Protein AF-A0A350MLL5-F1 (afdb_monomer)

Sequence (198 aa):
MVGTLEVASNAAFLPSGDEGFENKPSVVEGKPARKALATPVARAMAKELGVDINQIRGTGPSGRVTTQDIENYIKKQTTTPSAAQSVTQVVETLGAQVEYENLTQIRKTIARNMTQSKHNAAHMSVFDEVEVSELVRIRSKYKSAFAEKGVKLSYLPFILRALAMSLKYHKVLNSQLDLDNNRIIYKKYYNIGIAVDT

Structure (mmCIF, N/CA/C/O backbone):
data_AF-A0A350MLL5-F1
#
_entry.id   AF-A0A350MLL5-F1
#
loop_
_atom_site.group_PDB
_atom_site.id
_atom_site.type_symbol
_atom_site.label_atom_id
_atom_site.label_alt_id
_atom_site.label_comp_id
_atom_site.label_asym_id
_atom_site.label_entity_id
_atom_site.label_seq_id
_atom_site.pdbx_PDB_ins_code
_atom_site.Cartn_x
_atom_site.Cartn_y
_atom_site.Cartn_z
_atom_site.occupancy
_atom_site.B_iso_or_equiv
_atom_site.auth_seq_id
_atom_site.auth_comp_id
_atom_site.auth_asym_id
_atom_site.auth_atom_id
_atom_site.pdbx_PDB_model_num
ATOM 1 N N . MET A 1 1 ? -21.743 30.820 17.658 1.00 40.31 1 MET A N 1
ATOM 2 C CA . MET A 1 1 ? -22.535 29.644 18.070 1.00 40.31 1 MET A CA 1
ATOM 3 C C . MET A 1 1 ? -21.559 28.682 18.726 1.00 40.31 1 MET A C 1
ATOM 5 O O . MET A 1 1 ? -20.744 28.096 18.030 1.00 40.31 1 MET A O 1
ATOM 9 N N . VAL A 1 2 ? -21.494 28.687 20.058 1.00 33.91 2 VAL A N 1
ATOM 10 C CA . VAL A 1 2 ? -20.496 27.924 20.823 1.00 33.91 2 VAL A CA 1
ATOM 11 C C . VAL A 1 2 ? -21.020 26.497 20.953 1.00 33.91 2 VAL A C 1
ATOM 13 O O . VAL A 1 2 ? -22.012 26.278 21.639 1.00 33.91 2 VAL A O 1
ATOM 16 N N . GLY A 1 3 ? -20.418 25.554 20.229 1.00 36.19 3 GLY A N 1
ATOM 17 C CA . GLY A 1 3 ? -20.731 24.132 20.348 1.00 36.19 3 GLY A CA 1
ATOM 18 C C . GLY A 1 3 ? -19.944 23.530 21.505 1.00 36.19 3 GLY A C 1
ATOM 19 O O . GLY A 1 3 ? -18.716 23.492 21.465 1.00 36.19 3 GLY A O 1
ATOM 20 N N . THR A 1 4 ? -20.646 23.094 22.544 1.00 39.31 4 THR A N 1
ATOM 21 C CA . THR A 1 4 ? -20.098 22.293 23.640 1.00 39.31 4 THR A CA 1
ATOM 22 C C . THR A 1 4 ? -19.716 20.913 23.108 1.00 39.31 4 THR A C 1
ATOM 24 O O . THR A 1 4 ? -20.581 20.160 22.665 1.00 39.31 4 THR A O 1
ATOM 27 N N . LEU A 1 5 ? -18.423 20.589 23.124 1.00 36.72 5 LEU A N 1
ATOM 28 C CA . LEU A 1 5 ? -17.928 19.248 22.825 1.00 36.72 5 LEU A CA 1
ATOM 29 C C . LEU A 1 5 ? -17.970 18.436 24.127 1.00 36.72 5 LEU A C 1
ATOM 31 O O . LEU A 1 5 ? -17.101 18.597 24.983 1.00 36.72 5 LEU A O 1
ATOM 35 N N . GLU A 1 6 ? -18.990 17.598 24.307 1.00 41.81 6 GLU A N 1
ATOM 36 C CA . GLU A 1 6 ? -18.952 16.592 25.369 1.00 41.81 6 GLU A CA 1
ATOM 37 C C . GLU A 1 6 ? -18.025 15.452 24.942 1.00 41.81 6 GLU A C 1
ATOM 39 O O . GLU A 1 6 ? -18.250 14.760 23.948 1.00 41.81 6 GLU A O 1
ATOM 44 N N . VAL A 1 7 ? -16.934 15.289 25.689 1.00 43.41 7 VAL A N 1
ATOM 45 C CA . VAL A 1 7 ? -16.002 14.173 25.545 1.00 43.41 7 VAL A CA 1
ATOM 46 C C . VAL A 1 7 ? -16.665 12.942 26.157 1.00 43.41 7 VAL A C 1
ATOM 48 O O . VAL A 1 7 ? -16.698 12.789 27.377 1.00 43.41 7 VAL A O 1
ATOM 51 N N . ALA A 1 8 ? -17.203 12.065 25.309 1.00 39.41 8 ALA A N 1
ATOM 52 C CA . ALA A 1 8 ? -17.708 10.770 25.741 1.00 39.41 8 ALA A CA 1
ATOM 53 C C . ALA A 1 8 ? -16.535 9.888 26.201 1.00 39.41 8 ALA A C 1
ATOM 55 O O . ALA A 1 8 ? -15.575 9.646 25.466 1.00 39.41 8 ALA A O 1
ATOM 56 N N . SER A 1 9 ? -16.610 9.434 27.448 1.00 38.81 9 SER A N 1
ATOM 57 C CA . SER A 1 9 ? -15.682 8.494 28.065 1.00 38.81 9 SER A CA 1
ATOM 58 C C . SER A 1 9 ? -15.706 7.126 27.358 1.00 38.81 9 SER A C 1
ATOM 60 O O . SER A 1 9 ? -16.676 6.750 26.706 1.00 38.81 9 SER A O 1
ATOM 62 N N . ASN A 1 10 ? -14.593 6.397 27.482 1.00 47.53 10 ASN A N 1
ATOM 63 C CA . ASN A 1 10 ? -14.133 5.209 26.736 1.00 47.53 10 ASN A CA 1
ATOM 64 C C . ASN A 1 10 ? -15.028 3.934 26.717 1.00 47.53 10 ASN A C 1
ATOM 66 O O . ASN A 1 10 ? -14.501 2.825 26.659 1.00 47.53 10 ASN A O 1
ATOM 70 N N . ALA A 1 11 ? -16.359 4.032 26.747 1.00 47.91 11 ALA A N 1
ATOM 71 C CA . ALA A 1 11 ? -17.248 2.863 26.763 1.00 47.91 11 ALA A CA 1
ATOM 72 C C . ALA A 1 11 ? -18.575 3.050 26.000 1.00 47.91 11 ALA A C 1
ATOM 74 O O . ALA A 1 11 ? -19.586 2.450 26.359 1.00 47.91 11 ALA A O 1
ATOM 75 N N . ALA A 1 12 ? -18.602 3.864 24.942 1.00 41.19 12 ALA A N 1
ATOM 76 C CA . ALA A 1 12 ? -19.805 4.032 24.128 1.00 41.19 12 ALA A CA 1
ATOM 77 C C . ALA A 1 12 ? -19.978 2.861 23.140 1.00 41.19 12 ALA A C 1
ATOM 79 O O . ALA A 1 12 ? -19.607 2.945 21.971 1.00 41.19 12 ALA A O 1
ATOM 80 N N . PHE A 1 13 ? -20.549 1.757 23.622 1.00 49.44 13 PHE A N 1
ATOM 81 C CA . PHE A 1 13 ? -21.260 0.817 22.759 1.00 49.44 13 PHE A CA 1
ATOM 82 C C . PHE A 1 13 ? -22.489 1.565 22.224 1.00 49.44 13 PHE A C 1
ATOM 84 O O . PHE A 1 13 ? -23.351 1.969 23.005 1.00 49.44 13 PHE A O 1
ATOM 91 N N . LEU A 1 14 ? -22.546 1.832 20.917 1.00 60.53 14 LEU A N 1
ATOM 92 C CA . LEU A 1 14 ? -23.745 2.418 20.320 1.00 60.53 14 LEU A CA 1
ATOM 93 C C . LEU A 1 14 ? -24.874 1.377 20.411 1.00 60.53 14 LEU A C 1
ATOM 95 O O . LEU A 1 14 ? -24.659 0.235 19.992 1.00 60.53 14 LEU A O 1
ATOM 99 N N . PRO A 1 15 ? -26.051 1.717 20.970 1.00 62.12 15 PRO A N 1
ATOM 100 C CA . PRO A 1 15 ? -27.177 0.796 20.971 1.00 62.12 15 PRO A CA 1
ATOM 101 C C . PRO A 1 15 ? -27.601 0.501 19.528 1.00 62.12 15 PRO A C 1
ATOM 103 O O . PRO A 1 15 ? -27.522 1.364 18.651 1.00 62.12 15 PRO A O 1
ATOM 106 N N . SER A 1 16 ? -28.028 -0.737 19.282 1.00 66.31 16 SER A N 1
ATOM 107 C CA . SER A 1 16 ? -28.582 -1.131 17.983 1.00 66.31 16 SER A CA 1
ATOM 108 C C . SER A 1 16 ? -29.857 -0.331 17.705 1.00 66.31 16 SER A C 1
ATOM 110 O O . SER A 1 16 ? -30.675 -0.148 18.605 1.00 66.31 16 SER A O 1
ATOM 112 N N . GLY A 1 17 ? -29.996 0.177 16.478 1.00 58.53 17 GLY A N 1
ATOM 113 C CA . GLY A 1 17 ? -31.157 0.961 16.061 1.00 58.53 17 GLY A CA 1
ATOM 114 C C . GLY A 1 17 ? -32.436 0.126 16.089 1.00 58.53 17 GLY A C 1
ATOM 115 O O . GLY A 1 17 ? -32.465 -0.985 15.568 1.00 58.53 17 GLY A O 1
ATOM 116 N N . ASP A 1 18 ? -33.490 0.682 16.682 1.00 59.72 18 ASP A N 1
ATOM 117 C CA . ASP A 1 18 ? -34.786 0.025 16.898 1.00 59.72 18 ASP A CA 1
ATOM 118 C C . ASP A 1 18 ? -35.732 0.160 15.682 1.00 59.72 18 ASP A C 1
ATOM 120 O O . ASP A 1 18 ? -36.949 0.042 15.794 1.00 59.72 18 ASP A O 1
ATOM 124 N N . GLU A 1 19 ? -35.188 0.424 14.486 1.00 53.44 19 GLU A N 1
ATOM 125 C CA . GLU A 1 19 ? -35.948 0.771 13.268 1.00 53.44 19 GLU A CA 1
ATOM 126 C C . GLU A 1 19 ? -36.708 -0.412 12.624 1.00 53.44 19 GLU A C 1
ATOM 128 O O . GLU A 1 19 ? -37.105 -0.343 11.462 1.00 53.44 19 GLU A O 1
ATOM 133 N N . GLY A 1 20 ? -36.935 -1.507 13.357 1.00 46.88 20 GLY A N 1
ATOM 134 C CA . GLY A 1 20 ? -37.543 -2.730 12.822 1.00 46.88 20 GLY A CA 1
ATOM 135 C C . GLY A 1 20 ? -38.582 -3.426 13.702 1.00 46.88 20 GLY A C 1
ATOM 136 O O . GLY A 1 20 ? -39.130 -4.438 13.267 1.00 46.88 20 GLY A O 1
ATOM 137 N N . PHE A 1 21 ? -38.883 -2.932 14.907 1.00 44.25 21 PHE A N 1
ATOM 138 C CA . PHE A 1 21 ? -39.859 -3.585 15.785 1.00 44.25 21 PHE A CA 1
ATOM 139 C C . PHE A 1 21 ? -41.216 -2.872 15.741 1.00 44.25 21 PHE A C 1
ATOM 141 O O . PHE A 1 21 ? -41.412 -1.801 16.315 1.00 44.25 21 PHE A O 1
ATOM 148 N N . GLU A 1 22 ? -42.189 -3.490 15.065 1.00 50.41 22 GLU A N 1
ATOM 149 C CA . GLU A 1 22 ? -43.597 -3.104 15.177 1.00 50.41 22 GLU A CA 1
ATOM 150 C C . GLU A 1 22 ? -44.079 -3.306 16.619 1.00 50.41 22 GLU A C 1
ATOM 152 O O . GLU A 1 22 ? -44.166 -4.422 17.140 1.00 50.41 22 GLU A O 1
ATOM 157 N N . ASN A 1 23 ? -44.429 -2.196 17.261 1.00 48.69 23 ASN A N 1
ATOM 158 C CA . ASN A 1 23 ? -44.944 -2.161 18.618 1.00 48.69 23 ASN A CA 1
ATOM 159 C C . ASN A 1 23 ? -46.398 -2.674 18.624 1.00 48.69 23 ASN A C 1
ATOM 161 O O . ASN A 1 23 ? -47.338 -1.916 18.383 1.00 48.69 23 ASN A O 1
ATOM 165 N N . LYS A 1 24 ? -46.612 -3.973 18.871 1.00 43.34 24 LYS A N 1
ATOM 166 C CA . LYS A 1 24 ? -47.951 -4.511 19.167 1.00 43.34 24 LYS A CA 1
ATOM 167 C C . LYS A 1 24 ? -48.310 -4.180 20.623 1.00 43.34 24 LYS A C 1
ATOM 169 O O . LYS A 1 24 ? -47.680 -4.734 21.526 1.00 43.34 24 LYS A O 1
ATOM 174 N N . PRO A 1 25 ? -49.324 -3.337 20.899 1.00 41.94 25 PRO A N 1
ATOM 175 C CA . PRO A 1 25 ? -49.730 -3.065 22.270 1.00 41.94 25 PRO A CA 1
ATOM 176 C C . PRO A 1 25 ? -50.372 -4.320 22.868 1.00 41.94 25 PRO A C 1
ATOM 178 O O . PRO A 1 25 ? -51.468 -4.733 22.488 1.00 41.94 25 PRO A O 1
ATOM 181 N N . SER A 1 26 ? -49.669 -4.934 23.817 1.00 39.00 26 SER A N 1
ATOM 182 C CA . SER A 1 26 ? -50.222 -5.988 24.664 1.00 39.00 26 SER A CA 1
ATOM 183 C C . SER A 1 26 ? -51.162 -5.335 25.674 1.00 39.00 26 SER A C 1
ATOM 185 O O . SER A 1 26 ? -50.726 -4.676 26.616 1.00 39.00 26 SER A O 1
ATOM 187 N N . VAL A 1 27 ? -52.464 -5.472 25.433 1.00 37.66 27 VAL A N 1
ATOM 188 C CA . VAL A 1 27 ? -53.529 -5.032 26.337 1.00 37.66 27 VAL A CA 1
ATOM 189 C C . VAL A 1 27 ? -53.405 -5.815 27.644 1.00 37.66 27 VAL A C 1
ATOM 191 O O . VAL A 1 27 ? -53.592 -7.029 27.673 1.00 37.66 27 VAL A O 1
ATOM 194 N N . VAL A 1 28 ? -53.070 -5.122 28.731 1.00 40.56 28 VAL A N 1
ATOM 195 C CA . VAL A 1 28 ? -53.082 -5.693 30.081 1.00 40.56 28 VAL A CA 1
ATOM 196 C C . VAL A 1 28 ? -54.536 -5.721 30.557 1.00 40.56 28 VAL A C 1
ATOM 198 O O . VAL A 1 28 ? -55.100 -4.689 30.920 1.00 40.56 28 VAL A O 1
ATOM 201 N N . GLU A 1 29 ? -55.168 -6.894 30.519 1.00 33.28 29 GLU A N 1
ATOM 202 C CA . GLU A 1 29 ? -56.509 -7.112 31.070 1.00 33.28 29 GLU A CA 1
ATOM 203 C C . GLU A 1 29 ? -56.501 -6.940 32.601 1.00 33.28 29 GLU A C 1
ATOM 205 O O . GLU A 1 29 ? -55.976 -7.761 33.357 1.00 33.28 29 GLU A O 1
ATOM 210 N N . GLY A 1 30 ? -57.098 -5.844 33.073 1.00 35.44 30 GLY A N 1
ATOM 211 C CA . GLY A 1 30 ? -57.320 -5.576 34.491 1.00 35.44 30 GLY A CA 1
ATOM 212 C C . GLY A 1 30 ? -58.485 -6.393 35.056 1.00 35.44 30 GLY A C 1
ATOM 213 O O . GLY A 1 30 ? -59.632 -6.238 34.639 1.00 35.44 30 GLY A O 1
ATOM 214 N N . LYS A 1 31 ? -58.212 -7.223 36.071 1.00 37.81 31 LYS A N 1
ATOM 215 C CA . LYS A 1 31 ? -59.245 -7.795 36.957 1.00 37.81 31 LYS A CA 1
ATOM 216 C C . LYS A 1 31 ? -59.978 -6.666 37.707 1.00 37.81 31 LYS A C 1
ATOM 218 O O . LYS A 1 31 ? -59.334 -5.691 38.097 1.00 37.81 31 LYS A O 1
ATOM 223 N N . PRO A 1 32 ? -61.295 -6.784 37.971 1.00 39.59 32 PRO A N 1
ATOM 224 C CA . PRO A 1 32 ? -62.077 -5.710 38.578 1.00 39.59 32 PRO A CA 1
ATOM 225 C C . PRO A 1 32 ? -61.585 -5.420 40.002 1.00 39.59 32 PRO A C 1
ATOM 227 O O . PRO A 1 32 ? -61.706 -6.253 40.903 1.00 39.59 32 PRO A O 1
ATOM 230 N N . ALA A 1 33 ? -61.020 -4.229 40.207 1.00 48.41 33 ALA A N 1
ATOM 231 C CA . ALA A 1 33 ? -60.536 -3.781 41.504 1.00 48.41 33 ALA A CA 1
ATOM 232 C C . ALA A 1 33 ? -61.715 -3.622 42.478 1.00 48.41 33 ALA A C 1
ATOM 234 O O . ALA A 1 33 ? -62.588 -2.764 42.320 1.00 48.41 33 ALA A O 1
ATOM 235 N N . ARG A 1 34 ? -61.744 -4.473 43.506 1.00 59.00 34 ARG A N 1
ATOM 236 C CA . ARG A 1 34 ? -62.655 -4.354 44.647 1.00 59.00 34 ARG A CA 1
ATOM 237 C C . ARG A 1 34 ? -62.354 -3.014 45.322 1.00 59.00 34 ARG A C 1
ATOM 239 O O . ARG A 1 34 ? -61.236 -2.818 45.786 1.00 59.00 34 ARG A O 1
ATOM 246 N N . LYS A 1 35 ? -63.322 -2.090 45.358 1.00 63.41 35 LYS A N 1
ATOM 247 C CA . LYS A 1 35 ? -63.124 -0.761 45.964 1.00 63.41 35 LYS A CA 1
ATOM 248 C C . LYS A 1 35 ? -62.703 -0.929 47.425 1.00 63.41 35 LYS A C 1
ATOM 250 O O . LYS A 1 35 ? -63.506 -1.382 48.241 1.00 63.41 35 LYS A O 1
ATOM 255 N N . ALA A 1 36 ? -61.463 -0.568 47.749 1.00 64.62 36 ALA A N 1
ATOM 256 C CA . ALA A 1 36 ? -60.966 -0.660 49.114 1.00 64.62 36 ALA A CA 1
ATOM 257 C C . ALA A 1 36 ? -61.748 0.283 50.043 1.00 64.62 36 ALA A C 1
ATOM 259 O O . ALA A 1 36 ? -61.955 1.471 49.751 1.00 64.62 36 ALA A O 1
ATOM 260 N N . LEU A 1 37 ? -62.187 -0.262 51.178 1.00 70.75 37 LEU A N 1
ATOM 261 C CA . LEU A 1 37 ? -62.763 0.507 52.272 1.00 70.75 37 LEU A CA 1
ATOM 262 C C . LEU A 1 37 ? -61.608 1.252 52.950 1.00 70.75 37 LEU A C 1
ATOM 264 O O . LEU A 1 37 ? -60.666 0.637 53.436 1.00 70.75 37 LEU A O 1
ATOM 268 N N . ALA A 1 38 ? -61.649 2.580 52.976 1.00 75.81 38 ALA A N 1
ATOM 269 C CA . ALA A 1 38 ? -60.590 3.409 53.555 1.00 75.81 38 ALA A CA 1
ATOM 270 C C . ALA A 1 38 ? -61.191 4.579 54.332 1.00 75.81 38 ALA A C 1
ATOM 272 O O . ALA A 1 38 ? -62.287 5.041 54.001 1.00 75.81 38 ALA A O 1
ATOM 273 N N . THR A 1 39 ? -60.494 5.062 55.365 1.00 75.94 39 THR A N 1
ATOM 274 C CA . THR A 1 39 ? -60.879 6.323 56.015 1.00 75.94 39 THR A CA 1
ATOM 275 C C . THR A 1 39 ? -60.637 7.493 55.047 1.00 75.94 39 THR A C 1
ATOM 277 O O . THR A 1 39 ? -59.743 7.408 54.201 1.00 75.94 39 THR A O 1
ATOM 280 N N . PRO A 1 40 ? -61.402 8.600 55.137 1.00 74.88 40 PRO A N 1
ATOM 281 C CA . PRO A 1 40 ? -61.201 9.772 54.276 1.00 74.88 40 PRO A CA 1
ATOM 282 C C . PRO A 1 40 ? -59.767 10.316 54.339 1.00 74.88 40 PRO A C 1
ATOM 284 O O . PRO A 1 40 ? -59.195 10.671 53.313 1.00 74.88 40 PRO A O 1
ATOM 287 N N . VAL A 1 41 ? -59.167 10.282 55.534 1.00 77.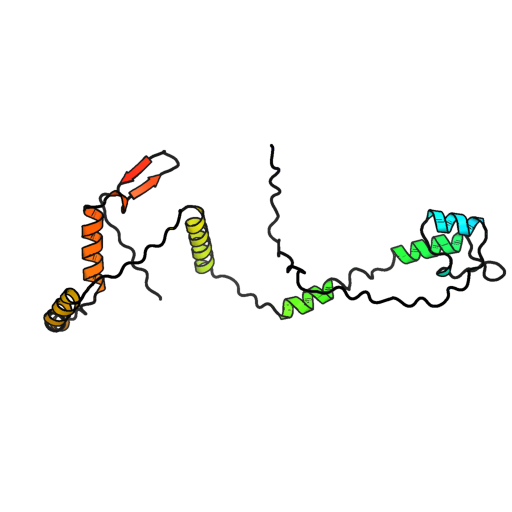88 41 VAL A N 1
ATOM 288 C CA . VAL A 1 41 ? -57.781 10.701 55.792 1.00 77.88 41 VAL A CA 1
ATOM 289 C C . VAL A 1 41 ? -56.774 9.791 55.080 1.00 77.88 41 VAL A C 1
ATOM 291 O O . VAL A 1 41 ? -55.873 10.285 54.412 1.00 77.88 41 VAL A O 1
ATOM 294 N N . ALA A 1 42 ? -56.960 8.467 55.133 1.00 76.56 42 ALA A N 1
ATOM 295 C CA . ALA A 1 42 ? -56.099 7.524 54.417 1.00 76.56 42 ALA A CA 1
ATOM 296 C C . ALA A 1 42 ? -56.221 7.672 52.888 1.00 76.56 42 ALA A C 1
ATOM 298 O O . ALA A 1 42 ? -55.234 7.555 52.171 1.00 76.56 42 ALA A O 1
ATOM 299 N N . ARG A 1 43 ? -57.416 7.992 52.369 1.00 80.06 43 ARG A N 1
ATOM 300 C CA . ARG A 1 43 ? -57.619 8.245 50.931 1.00 80.06 43 ARG A CA 1
ATOM 301 C C . ARG A 1 43 ? -56.933 9.529 50.455 1.00 80.06 43 ARG A C 1
ATOM 303 O O . ARG A 1 43 ? -56.399 9.537 49.349 1.00 80.06 43 ARG A O 1
ATOM 310 N N . ALA A 1 44 ? -56.940 10.586 51.269 1.00 78.56 44 ALA A N 1
ATOM 311 C CA . ALA A 1 44 ? -56.206 11.817 50.977 1.00 78.56 44 ALA A CA 1
ATOM 312 C C . ALA A 1 44 ? -54.689 11.568 50.975 1.00 78.56 44 ALA A C 1
ATOM 314 O O . ALA A 1 44 ? -54.024 11.882 49.993 1.00 78.56 44 ALA A O 1
ATOM 315 N N . MET A 1 45 ? -54.179 10.881 52.001 1.00 76.56 45 MET A N 1
ATOM 316 C CA . MET A 1 45 ? -52.759 10.531 52.125 1.00 76.56 45 MET A CA 1
ATOM 317 C C . MET A 1 45 ? -52.266 9.630 50.978 1.00 76.56 45 MET A C 1
ATOM 319 O O . MET A 1 45 ? -51.197 9.862 50.423 1.00 76.56 45 MET A O 1
ATOM 323 N N . ALA A 1 46 ? -53.059 8.639 50.559 1.00 77.25 46 ALA A N 1
ATOM 324 C CA . ALA A 1 46 ? -52.720 7.789 49.415 1.00 77.25 46 ALA A CA 1
ATOM 325 C C . ALA A 1 46 ? -52.665 8.577 48.091 1.00 77.25 46 ALA A C 1
ATOM 327 O O . ALA A 1 46 ? -51.811 8.304 47.250 1.00 77.25 46 ALA A O 1
ATOM 328 N N . LYS A 1 47 ? -53.539 9.582 47.918 1.00 79.88 47 LYS A N 1
ATOM 329 C CA . LYS A 1 47 ? -53.553 10.455 46.733 1.00 79.88 47 LYS A CA 1
ATOM 330 C C . LYS A 1 47 ? -52.344 11.395 46.694 1.00 79.88 47 LYS A C 1
ATOM 332 O O . LYS A 1 47 ? -51.800 11.607 45.618 1.00 79.88 47 LYS A O 1
ATOM 337 N N . GLU A 1 48 ? -51.928 11.935 47.838 1.00 77.44 48 GLU A N 1
ATOM 338 C CA . GLU A 1 48 ? -50.738 12.794 47.942 1.00 77.44 48 GLU A CA 1
ATOM 339 C C . GLU A 1 48 ? -49.439 12.023 47.686 1.00 77.44 48 GLU A C 1
ATOM 341 O O . GLU A 1 48 ? -48.532 12.539 47.041 1.00 77.44 48 GLU A O 1
ATOM 346 N N . LEU A 1 49 ? -49.373 10.769 48.136 1.00 77.12 49 LEU A N 1
ATOM 347 C CA . LEU A 1 49 ? -48.194 9.909 47.995 1.00 77.12 49 LEU A CA 1
ATOM 348 C C . LEU A 1 49 ? -48.203 9.067 46.705 1.00 77.12 49 LEU A C 1
ATOM 350 O O . LEU A 1 49 ? -47.292 8.273 46.488 1.00 77.12 49 LEU A O 1
ATOM 3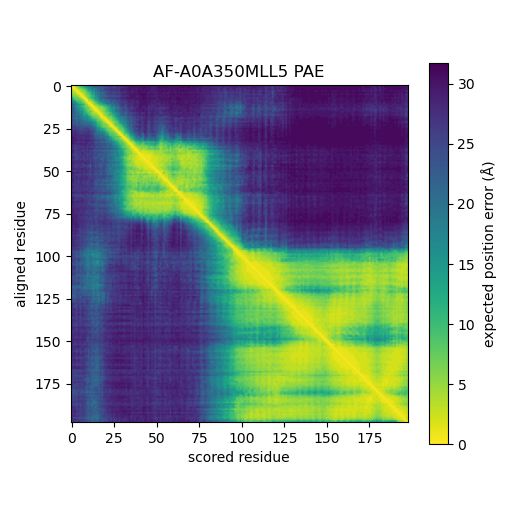54 N N . GLY A 1 50 ? -49.219 9.225 45.847 1.00 72.19 50 GLY A N 1
ATOM 355 C CA . GLY A 1 50 ? -49.316 8.540 44.552 1.00 72.19 50 GLY A CA 1
ATOM 356 C C . GLY A 1 50 ? -49.523 7.022 44.634 1.00 72.19 50 GLY A C 1
ATOM 357 O O . GLY A 1 50 ? -49.225 6.315 43.674 1.00 72.19 50 GLY A O 1
ATOM 358 N N . VAL A 1 51 ? -50.022 6.503 45.761 1.00 77.38 51 VAL A N 1
ATOM 359 C CA . VAL A 1 51 ? -50.180 5.061 46.006 1.00 77.38 51 VAL A CA 1
ATOM 360 C C . VAL A 1 51 ? -51.618 4.614 45.721 1.00 77.38 51 VAL A C 1
ATOM 362 O O . VAL A 1 51 ? -52.577 5.207 46.219 1.00 77.38 51 VAL A O 1
ATOM 365 N N . ASP A 1 52 ? -51.790 3.529 44.956 1.00 78.25 52 ASP A N 1
ATOM 366 C CA . ASP A 1 52 ? -53.113 2.943 44.711 1.00 78.25 52 ASP A CA 1
ATOM 367 C C . ASP A 1 52 ? -53.641 2.240 45.969 1.00 78.25 52 ASP A C 1
ATOM 369 O O . ASP A 1 52 ? -53.173 1.178 46.389 1.00 78.25 52 ASP A O 1
ATOM 373 N N . ILE A 1 53 ? -54.678 2.834 46.556 1.00 74.25 53 ILE A N 1
ATOM 374 C CA . ILE A 1 53 ? -55.304 2.368 47.793 1.00 74.25 53 ILE A CA 1
ATOM 375 C C . ILE A 1 53 ? -55.920 0.967 47.681 1.00 74.25 53 ILE A C 1
ATOM 377 O O . ILE A 1 53 ? -56.141 0.317 48.700 1.00 74.25 53 ILE A O 1
ATOM 381 N N . ASN A 1 54 ? -56.191 0.483 46.463 1.00 74.94 54 ASN A N 1
ATOM 382 C CA . ASN A 1 54 ? -56.751 -0.851 46.242 1.00 74.94 54 ASN A CA 1
ATOM 383 C C . ASN A 1 54 ? -55.710 -1.973 46.374 1.00 74.94 54 ASN A C 1
ATOM 385 O O . ASN A 1 54 ? -56.087 -3.137 46.499 1.00 74.94 54 ASN A O 1
ATOM 389 N N . GLN A 1 55 ? -54.417 -1.638 46.372 1.00 73.88 55 GLN A N 1
ATOM 390 C CA . GLN A 1 55 ? -53.324 -2.603 46.524 1.00 73.88 55 GLN A CA 1
ATOM 391 C C . GLN A 1 55 ? -52.882 -2.774 47.984 1.00 73.88 55 GLN A C 1
ATOM 393 O O . GLN A 1 55 ? -52.126 -3.694 48.304 1.00 73.88 55 GLN A O 1
ATOM 398 N N . ILE A 1 56 ? -53.368 -1.912 48.883 1.00 74.31 56 ILE A N 1
ATOM 399 C CA . ILE A 1 56 ? -53.009 -1.930 50.299 1.00 74.31 56 ILE A CA 1
ATOM 400 C C . ILE A 1 56 ? -54.017 -2.783 51.072 1.00 74.31 56 ILE A C 1
ATOM 402 O O . ILE A 1 56 ? -55.225 -2.540 51.061 1.00 74.31 56 ILE A O 1
ATOM 406 N N . ARG A 1 57 ? -53.510 -3.785 51.795 1.00 76.38 57 ARG A N 1
ATOM 407 C CA . ARG A 1 57 ? -54.314 -4.605 52.706 1.00 76.38 57 ARG A CA 1
ATOM 408 C C . ARG A 1 57 ? -54.563 -3.826 54.001 1.00 76.38 57 ARG A C 1
ATOM 410 O O . ARG A 1 57 ? -53.657 -3.702 54.816 1.00 76.38 57 ARG A O 1
ATOM 417 N N . GLY A 1 58 ? -55.780 -3.315 54.182 1.00 74.25 58 GLY A N 1
ATOM 418 C CA . GLY A 1 58 ? -56.161 -2.544 55.369 1.00 74.25 58 GLY A CA 1
ATOM 419 C C . GLY A 1 58 ? -56.310 -3.401 56.627 1.00 74.25 58 GLY A C 1
ATOM 420 O O . GLY A 1 58 ? -56.946 -4.457 56.586 1.00 74.25 58 GLY A O 1
ATOM 421 N N . THR A 1 59 ? -55.749 -2.934 57.743 1.00 77.62 59 THR A N 1
ATOM 422 C CA . THR A 1 59 ? -55.778 -3.631 59.044 1.00 77.62 59 THR A CA 1
ATOM 423 C C . THR A 1 59 ? -56.774 -3.035 60.048 1.00 77.62 59 THR A C 1
ATOM 425 O O . THR A 1 59 ? -56.935 -3.559 61.148 1.00 77.62 59 THR A O 1
ATOM 428 N N . GLY A 1 60 ? -57.492 -1.969 59.680 1.00 74.44 60 GLY A N 1
ATOM 429 C CA . GLY A 1 60 ? -58.449 -1.291 60.556 1.00 74.44 60 GLY A CA 1
ATOM 430 C C . GLY A 1 60 ? -59.792 -2.022 60.739 1.00 74.44 60 GLY A C 1
ATOM 431 O O . GLY A 1 60 ? -60.088 -2.997 60.039 1.00 74.44 60 GLY A O 1
ATOM 432 N N . PRO A 1 61 ? -60.668 -1.523 61.637 1.00 66.12 61 PRO A N 1
ATOM 433 C CA . PRO A 1 61 ? -61.984 -2.109 61.892 1.00 66.12 61 PRO A CA 1
ATOM 434 C C . PRO A 1 61 ? -62.805 -2.246 60.599 1.00 66.12 61 PRO A C 1
ATOM 436 O O . PRO A 1 61 ? -62.965 -1.281 59.850 1.00 66.12 61 PRO A O 1
ATOM 439 N N . SER A 1 62 ? -63.330 -3.448 60.335 1.00 63.19 62 SER A N 1
ATOM 440 C CA . SER A 1 62 ? -64.000 -3.836 59.073 1.00 63.19 62 SER A CA 1
ATOM 441 C C . SER A 1 62 ? -63.104 -3.873 57.819 1.00 63.19 62 SER A C 1
ATOM 443 O O . SER A 1 62 ? -63.599 -3.705 56.706 1.00 63.19 62 SER A O 1
ATOM 445 N N . GLY A 1 63 ? -61.792 -4.095 57.972 1.00 68.19 63 GLY A N 1
ATOM 446 C CA . GLY A 1 63 ? -60.850 -4.219 56.848 1.00 68.19 63 GLY A CA 1
ATOM 447 C C . GLY A 1 63 ? -60.511 -2.881 56.187 1.00 68.19 63 GLY A C 1
ATOM 448 O O . GLY A 1 63 ? -60.237 -2.825 54.988 1.00 68.19 63 GLY A O 1
ATOM 449 N N . ARG A 1 64 ? -60.590 -1.788 56.956 1.00 81.75 64 ARG A N 1
ATOM 450 C CA . ARG A 1 64 ? -60.374 -0.427 56.464 1.00 81.75 64 ARG A CA 1
ATOM 451 C C . ARG A 1 64 ? -58.881 -0.095 56.393 1.00 81.75 64 ARG A C 1
ATOM 453 O O . ARG A 1 64 ? -58.157 -0.361 57.346 1.00 81.75 64 ARG A O 1
ATOM 460 N N . VAL A 1 65 ? -58.434 0.528 55.304 1.00 80.19 65 VAL A N 1
ATOM 461 C CA . VAL A 1 65 ? -57.049 1.017 55.169 1.00 80.19 65 VAL A CA 1
ATOM 462 C C . VAL A 1 65 ? -56.821 2.206 56.105 1.00 80.19 65 VAL A C 1
ATOM 464 O O . VAL A 1 65 ? -57.588 3.177 56.076 1.00 80.19 65 VAL A O 1
ATOM 467 N N . THR A 1 66 ? -55.784 2.110 56.938 1.00 80.69 66 THR A N 1
ATOM 468 C CA . THR A 1 66 ? -55.339 3.165 57.860 1.00 80.69 66 THR A CA 1
ATOM 469 C C . THR A 1 66 ? -54.109 3.902 57.316 1.00 80.69 66 THR A C 1
ATOM 471 O O . THR A 1 66 ? -53.478 3.454 56.361 1.00 80.69 66 THR A O 1
ATOM 474 N N . THR A 1 67 ? -53.755 5.045 57.910 1.00 76.94 67 THR A N 1
ATOM 475 C CA . THR A 1 67 ? -52.550 5.814 57.538 1.00 76.94 67 THR A CA 1
ATOM 476 C C . THR A 1 67 ? -51.264 5.010 57.762 1.00 76.94 67 THR A C 1
ATOM 478 O O . THR A 1 67 ? -50.369 5.030 56.923 1.00 76.94 67 THR A O 1
ATOM 481 N N . GLN A 1 68 ? -51.219 4.207 58.830 1.00 77.38 68 GLN A N 1
ATOM 482 C CA . GLN A 1 68 ? -50.092 3.325 59.157 1.00 77.38 68 GLN A CA 1
ATOM 483 C C . GLN A 1 68 ? -49.876 2.234 58.095 1.00 77.38 68 GLN A C 1
ATOM 485 O O . GLN A 1 68 ? -48.737 1.876 57.797 1.00 77.38 68 GLN A O 1
ATOM 490 N N . ASP A 1 69 ? -50.950 1.729 57.478 1.00 76.31 69 ASP A N 1
ATOM 491 C CA . ASP A 1 69 ? -50.853 0.730 56.405 1.00 76.31 69 ASP A CA 1
ATOM 492 C C . ASP A 1 69 ? -50.214 1.320 55.131 1.00 76.31 69 ASP A C 1
ATOM 494 O O . ASP A 1 69 ? -49.449 0.636 54.450 1.00 76.31 69 ASP A O 1
ATOM 498 N N . ILE A 1 70 ? -50.487 2.598 54.830 1.00 76.44 70 ILE A N 1
ATOM 499 C CA . ILE A 1 70 ? -49.905 3.322 53.685 1.00 76.44 70 ILE A CA 1
ATOM 500 C C . ILE A 1 70 ? -48.406 3.558 53.912 1.00 76.44 70 ILE A C 1
ATOM 502 O O . ILE A 1 70 ? -47.595 3.266 53.034 1.00 76.44 70 ILE A O 1
ATOM 506 N N . GLU A 1 71 ? -48.018 4.013 55.106 1.00 77.56 71 GLU A N 1
ATOM 507 C CA . GLU A 1 71 ? -46.607 4.220 55.462 1.00 77.56 71 GLU A CA 1
ATOM 508 C C . GLU A 1 71 ? -45.800 2.914 55.412 1.00 77.56 71 GLU A C 1
ATOM 510 O O . GLU A 1 71 ? -44.676 2.879 54.902 1.00 77.56 71 GLU A O 1
ATOM 515 N N . ASN A 1 72 ? -46.385 1.814 55.895 1.00 76.81 72 ASN A N 1
ATOM 516 C CA . ASN A 1 72 ? -45.753 0.499 55.856 1.00 76.81 72 ASN A CA 1
ATOM 517 C C . ASN A 1 72 ? -45.614 -0.036 54.427 1.00 76.81 72 ASN A C 1
ATOM 519 O O . ASN A 1 72 ? -44.603 -0.664 54.110 1.00 76.81 72 ASN A O 1
ATOM 523 N N . TYR A 1 73 ? -46.585 0.231 53.551 1.00 75.44 73 TYR A N 1
ATOM 524 C CA . TYR A 1 73 ? -46.499 -0.131 52.137 1.00 75.44 73 TYR A CA 1
ATOM 525 C C . TYR A 1 73 ? -45.346 0.607 51.430 1.00 75.44 73 TYR A C 1
ATOM 527 O O . TYR A 1 73 ? -44.553 -0.022 50.728 1.00 75.44 73 TYR A O 1
ATOM 535 N N . ILE A 1 74 ? -45.171 1.905 51.698 1.00 72.25 74 ILE A N 1
ATOM 536 C CA . ILE A 1 74 ? -44.086 2.726 51.128 1.00 72.25 74 ILE A CA 1
ATOM 537 C C . ILE A 1 74 ? -42.703 2.267 51.618 1.00 72.25 74 ILE A C 1
ATOM 539 O O . ILE A 1 74 ? -41.770 2.127 50.820 1.00 72.25 74 ILE A O 1
ATOM 543 N N . LYS A 1 75 ? -42.564 1.962 52.917 1.00 72.25 75 LYS A N 1
ATOM 544 C CA . LYS A 1 75 ? -41.317 1.404 53.479 1.00 72.25 75 LYS A CA 1
ATOM 545 C C . LYS A 1 75 ? -40.964 0.039 52.880 1.00 72.25 75 LYS A C 1
ATOM 547 O O . LYS A 1 75 ? -39.791 -0.311 52.760 1.00 72.25 75 LYS A O 1
ATOM 552 N N . LYS A 1 76 ? -41.973 -0.741 52.486 1.00 67.06 76 LYS A N 1
ATOM 553 C CA . LYS A 1 76 ? -41.775 -2.061 51.880 1.00 67.06 76 LYS A CA 1
ATOM 554 C C . LYS A 1 76 ? -41.434 -1.978 50.389 1.00 67.06 76 LYS A C 1
ATOM 556 O O . LYS A 1 76 ? -40.636 -2.778 49.922 1.00 67.06 76 LYS A O 1
ATOM 561 N N . GLN A 1 77 ? -41.955 -0.989 49.658 1.00 61.28 77 GLN A N 1
ATOM 562 C CA . GLN A 1 77 ? -41.580 -0.754 48.255 1.00 61.28 77 GLN A CA 1
ATOM 563 C C . GLN A 1 77 ? -40.139 -0.256 48.100 1.00 61.28 77 GLN A C 1
ATOM 565 O O . GLN A 1 77 ? -39.432 -0.695 47.194 1.00 61.28 77 GLN A O 1
ATOM 570 N N . THR A 1 78 ? -39.666 0.590 49.019 1.00 55.50 78 THR A N 1
ATOM 571 C CA . THR A 1 78 ? -38.273 1.078 49.027 1.00 55.50 78 THR A CA 1
ATOM 572 C C . THR A 1 78 ? -37.244 0.008 49.411 1.00 55.50 78 THR A C 1
ATOM 574 O O . THR A 1 78 ? -36.051 0.217 49.216 1.00 55.50 78 THR A O 1
ATOM 577 N N . THR A 1 79 ? -37.679 -1.162 49.889 1.00 51.38 79 THR A N 1
ATOM 578 C CA . THR A 1 79 ? -36.808 -2.285 50.280 1.00 51.38 79 THR A CA 1
ATOM 579 C C . THR A 1 79 ? -36.909 -3.500 49.351 1.00 51.38 79 THR A C 1
ATOM 581 O O . THR A 1 79 ? -36.449 -4.583 49.704 1.00 51.38 79 THR A O 1
ATOM 584 N N . THR A 1 80 ? -37.439 -3.331 48.133 1.00 49.84 80 THR A N 1
ATOM 585 C CA . THR A 1 80 ? -37.459 -4.391 47.107 1.00 49.84 80 THR A CA 1
ATOM 586 C C . THR A 1 80 ? -36.307 -4.216 46.103 1.00 49.84 80 THR A C 1
ATOM 588 O O . THR A 1 80 ? -36.414 -3.392 45.193 1.00 49.84 80 THR A O 1
ATOM 591 N N . PRO A 1 81 ? -35.207 -4.991 46.190 1.00 51.72 81 PRO A N 1
ATOM 592 C CA . PRO A 1 81 ? -34.157 -5.007 45.176 1.00 51.72 81 PRO A CA 1
ATOM 593 C C . PRO A 1 81 ? -34.598 -5.887 43.996 1.00 51.72 81 PRO A C 1
ATOM 595 O O . PRO A 1 81 ? -34.111 -6.997 43.824 1.00 51.72 81 PRO A O 1
ATOM 598 N N . SER A 1 82 ? -35.558 -5.422 43.193 1.00 53.34 82 SER A N 1
ATOM 599 C CA . SER A 1 82 ? -36.078 -6.188 42.041 1.00 53.34 82 SER A CA 1
ATOM 600 C C . SER A 1 82 ? -35.738 -5.576 40.677 1.00 53.34 82 SER A C 1
ATOM 602 O O . SER A 1 82 ? -36.135 -6.124 39.654 1.00 53.34 82 SER A O 1
ATOM 604 N N . ALA A 1 83 ? -34.992 -4.467 40.638 1.00 51.34 83 ALA A N 1
ATOM 605 C CA . ALA A 1 83 ? -34.546 -3.833 39.391 1.00 51.34 83 ALA A CA 1
ATOM 606 C C . ALA A 1 83 ? -33.071 -4.120 39.041 1.00 51.34 83 ALA A C 1
ATOM 608 O O . ALA A 1 83 ? -32.634 -3.831 37.934 1.00 51.34 83 ALA A O 1
ATOM 609 N N . ALA A 1 84 ? -32.299 -4.714 39.959 1.00 51.81 84 ALA A N 1
ATOM 610 C CA . ALA A 1 84 ? -30.885 -5.033 39.739 1.00 51.81 84 ALA A CA 1
ATOM 611 C C . ALA A 1 84 ? -30.649 -6.430 39.131 1.00 51.81 84 ALA A C 1
ATOM 613 O O . ALA A 1 84 ? -29.535 -6.732 38.724 1.00 51.81 84 ALA A O 1
ATOM 614 N N . GLN A 1 85 ? -31.672 -7.291 39.066 1.00 51.06 85 GLN A N 1
ATOM 615 C CA . GLN A 1 85 ? -31.534 -8.663 38.552 1.00 51.06 85 GLN A CA 1
ATOM 616 C C . GLN A 1 85 ? -31.877 -8.789 37.061 1.00 51.06 85 GLN A C 1
ATOM 618 O O . GLN A 1 85 ? -31.374 -9.688 36.392 1.00 51.06 85 GLN A O 1
ATOM 623 N N . SER A 1 86 ? -32.667 -7.864 36.515 1.00 51.34 86 SER A N 1
ATOM 624 C CA . SER A 1 86 ? -33.069 -7.871 35.103 1.00 51.34 86 SER A CA 1
ATOM 625 C C . SER A 1 86 ? -31.987 -7.318 34.170 1.00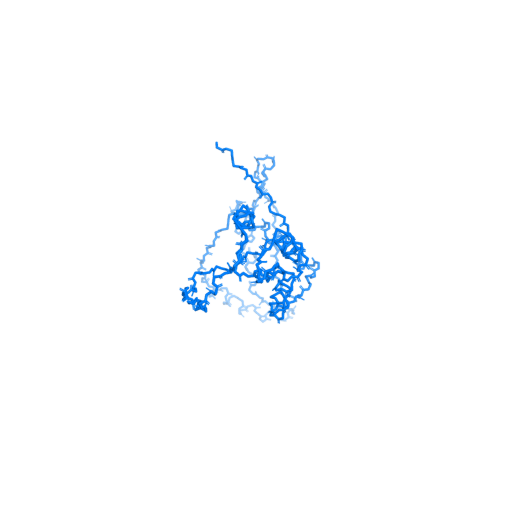 51.34 86 SER A C 1
ATOM 627 O O . SER A 1 86 ? -31.961 -7.671 32.999 1.00 51.34 86 SER A O 1
ATOM 629 N N . VAL A 1 87 ? -31.071 -6.482 34.672 1.00 53.53 87 VAL A N 1
ATOM 630 C CA . VAL A 1 87 ? -29.967 -5.921 33.870 1.00 53.53 87 VAL A CA 1
ATOM 631 C C . VAL A 1 87 ? -28.814 -6.924 33.741 1.00 53.53 87 VAL A C 1
ATOM 633 O O . VAL A 1 87 ? -28.207 -7.028 32.682 1.00 53.53 87 VAL A O 1
ATOM 636 N N . THR A 1 88 ? -28.553 -7.734 34.770 1.00 52.19 88 THR A N 1
ATOM 637 C CA . THR A 1 88 ? -27.460 -8.724 34.764 1.00 52.19 88 THR A CA 1
ATOM 638 C C . THR A 1 88 ? -27.704 -9.864 33.767 1.00 52.19 88 THR A C 1
ATOM 640 O O . THR A 1 88 ? -26.775 -10.294 33.089 1.00 52.19 88 THR A O 1
ATOM 643 N N . GLN A 1 89 ? -28.958 -10.300 33.594 1.00 52.81 89 GLN A N 1
ATOM 644 C CA . GLN A 1 89 ? -29.300 -11.422 32.703 1.00 52.81 89 GLN A CA 1
ATOM 645 C C . GLN A 1 89 ? -29.245 -11.071 31.203 1.00 52.81 89 GLN A C 1
ATOM 647 O O . GLN A 1 89 ? -28.984 -11.941 30.369 1.00 52.81 89 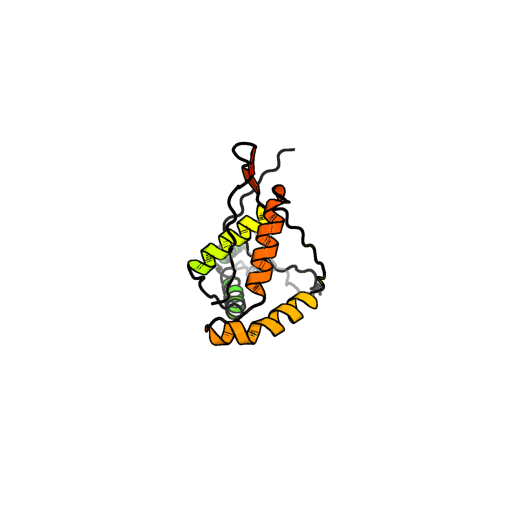GLN A O 1
ATOM 652 N N . VAL A 1 90 ? -29.444 -9.799 30.837 1.00 54.28 90 VAL A N 1
ATOM 653 C CA . VAL A 1 90 ? -29.329 -9.349 29.435 1.00 54.28 90 VAL A CA 1
ATOM 654 C C . VAL A 1 90 ? -27.858 -9.235 29.015 1.00 54.28 90 VAL A C 1
ATOM 656 O O . VAL A 1 90 ? -27.514 -9.520 27.872 1.00 54.28 90 VAL A O 1
ATOM 659 N N . VAL A 1 91 ? -26.960 -8.892 29.945 1.00 55.06 91 VAL A N 1
ATOM 660 C CA . VAL A 1 91 ? -25.517 -8.796 29.666 1.00 55.06 91 VAL A CA 1
ATOM 661 C C . VAL A 1 91 ? -24.878 -10.186 29.522 1.00 55.06 91 VAL A C 1
ATOM 663 O O . VAL A 1 91 ? -24.030 -10.376 28.653 1.00 55.06 91 VAL A O 1
ATOM 666 N N . GLU A 1 92 ? -25.319 -11.185 30.295 1.00 54.94 92 GLU A N 1
ATOM 667 C CA . GLU A 1 92 ? -24.835 -12.575 30.176 1.00 54.94 92 GLU A CA 1
ATOM 668 C C . GLU A 1 92 ? -25.264 -13.262 28.869 1.00 54.94 92 GLU A C 1
ATOM 670 O O . GLU A 1 92 ? -24.480 -13.996 28.269 1.00 54.94 92 GLU A O 1
ATOM 675 N N . THR A 1 93 ? -26.482 -13.001 28.384 1.00 56.56 93 THR A N 1
ATOM 676 C CA . THR A 1 93 ? -26.989 -13.604 27.136 1.00 56.56 93 THR A CA 1
ATOM 677 C C . THR A 1 93 ? -26.392 -12.976 25.873 1.00 56.56 93 THR A C 1
ATOM 679 O O . THR A 1 93 ? -26.220 -13.676 24.874 1.00 56.56 93 THR A O 1
ATOM 682 N N . LEU A 1 94 ? -26.013 -11.692 25.914 1.00 59.50 94 LEU A N 1
ATOM 683 C CA . LEU A 1 94 ? -25.287 -11.030 24.823 1.00 59.50 94 LEU A CA 1
ATOM 684 C C . LEU A 1 94 ? -23.783 -11.346 24.845 1.00 59.50 94 LEU A C 1
ATOM 686 O O . LEU A 1 94 ? -23.174 -11.502 23.791 1.00 59.50 94 LEU A O 1
ATOM 690 N N . GLY A 1 95 ? -23.184 -11.484 26.034 1.00 61.38 95 GLY A N 1
ATOM 691 C CA . GLY A 1 95 ? -21.770 -11.837 26.193 1.00 61.38 95 GLY A CA 1
ATOM 692 C C . GLY A 1 95 ? -21.423 -13.216 25.626 1.00 61.38 95 GLY A C 1
ATOM 693 O O . GLY A 1 95 ? -20.332 -13.403 25.098 1.00 61.38 95 GLY A O 1
ATOM 694 N N . ALA A 1 96 ? -22.372 -14.158 25.638 1.00 64.75 96 ALA A N 1
ATOM 695 C CA . ALA A 1 96 ? -22.216 -15.468 25.004 1.00 64.75 96 ALA A CA 1
ATOM 696 C C . ALA A 1 96 ? -22.140 -15.417 23.461 1.00 64.75 96 ALA A C 1
ATOM 698 O O . ALA A 1 96 ? -21.771 -16.410 22.839 1.00 64.75 96 ALA A O 1
ATOM 699 N N . GLN A 1 97 ? -22.489 -14.284 22.838 1.00 78.75 97 GLN A N 1
ATOM 700 C CA . GLN A 1 97 ? -22.435 -14.093 21.383 1.00 78.75 97 GLN A CA 1
ATOM 701 C C . GLN A 1 97 ? -21.146 -13.402 20.915 1.00 78.75 97 GLN A C 1
ATOM 703 O O . GLN A 1 97 ? -20.955 -13.234 19.711 1.00 78.75 97 GLN A O 1
ATOM 708 N N . VAL A 1 98 ? -20.270 -12.981 21.836 1.00 82.75 98 VAL A N 1
ATOM 709 C CA . VAL A 1 98 ? -19.074 -12.196 21.509 1.00 82.75 98 VAL A CA 1
ATOM 710 C C . VAL A 1 98 ? -17.819 -12.909 21.995 1.00 82.75 98 VAL A C 1
ATOM 712 O O . VAL A 1 98 ? -17.626 -13.134 23.187 1.00 82.75 98 VAL A O 1
ATOM 715 N N . GLU A 1 99 ? -16.932 -13.225 21.054 1.00 88.25 99 GLU A N 1
ATOM 716 C CA . GLU A 1 99 ? -15.583 -13.698 21.346 1.00 88.25 99 GLU A CA 1
ATOM 717 C C . GLU A 1 99 ? -14.619 -12.507 21.418 1.00 88.25 99 GLU A C 1
ATOM 719 O O . GLU A 1 99 ? -14.604 -11.639 20.542 1.00 88.25 99 GLU A O 1
ATOM 724 N N . TYR A 1 100 ? -13.805 -12.462 22.473 1.00 86.25 100 TYR A N 1
ATOM 725 C CA . TYR A 1 100 ? -12.823 -11.404 22.687 1.00 86.25 100 TYR A CA 1
ATOM 726 C C . TYR A 1 100 ? -11.408 -11.946 22.494 1.00 86.25 100 TYR A C 1
ATOM 728 O O . TYR A 1 100 ? -10.942 -12.784 23.264 1.00 86.25 100 TYR A O 1
ATOM 736 N N . GLU A 1 101 ? -10.691 -11.404 21.510 1.00 90.19 101 GLU A N 1
ATOM 737 C CA . GLU A 1 101 ? -9.264 -11.662 21.315 1.00 90.19 101 GLU A CA 1
ATOM 738 C C . GLU A 1 101 ? -8.443 -10.416 21.676 1.00 90.19 101 GLU A C 1
ATOM 740 O O . GLU A 1 101 ? -8.701 -9.300 21.213 1.00 90.19 101 GLU A O 1
ATOM 745 N N . ASN A 1 102 ? -7.406 -10.600 22.492 1.00 91.38 102 ASN A N 1
ATOM 746 C CA . ASN A 1 102 ? -6.509 -9.511 22.858 1.00 91.38 102 ASN A CA 1
ATOM 747 C C . ASN A 1 102 ? -5.577 -9.144 21.697 1.00 91.38 102 ASN A C 1
ATOM 749 O O . ASN A 1 102 ? -4.819 -9.968 21.194 1.00 91.38 102 ASN A O 1
ATOM 753 N N . LEU A 1 103 ? -5.546 -7.861 21.331 1.00 91.38 103 LEU A N 1
ATOM 754 C CA . LEU A 1 103 ? -4.626 -7.372 20.303 1.00 91.38 103 LEU A CA 1
ATOM 755 C C . LEU A 1 103 ? -3.158 -7.489 20.748 1.00 91.38 103 LEU A C 1
ATOM 757 O O . LEU A 1 103 ? -2.771 -6.986 21.810 1.00 91.38 103 LEU A O 1
ATOM 761 N N . THR A 1 104 ? -2.313 -8.034 19.871 1.00 95.31 104 THR A N 1
ATOM 762 C CA . THR A 1 104 ? -0.850 -7.986 20.024 1.00 95.31 104 THR A CA 1
ATOM 763 C C . THR A 1 104 ? -0.330 -6.544 19.942 1.00 95.31 104 THR A C 1
ATOM 765 O O . THR A 1 104 ? -0.972 -5.665 19.359 1.00 95.31 104 THR A O 1
ATOM 768 N N . GLN A 1 105 ? 0.855 -6.262 20.500 1.00 93.94 105 GLN A N 1
ATOM 769 C CA . GLN A 1 105 ? 1.436 -4.908 20.446 1.00 93.94 105 GLN A CA 1
ATOM 770 C C . GLN A 1 105 ? 1.682 -4.420 19.009 1.00 93.94 105 GLN A C 1
ATOM 772 O O . GLN A 1 105 ? 1.473 -3.241 18.710 1.00 93.94 105 GLN A O 1
ATOM 777 N N . ILE A 1 106 ? 2.074 -5.331 18.113 1.00 93.88 106 ILE A N 1
ATOM 778 C CA . ILE A 1 106 ? 2.253 -5.039 16.687 1.00 93.88 106 ILE A CA 1
ATOM 779 C C . ILE A 1 106 ? 0.909 -4.628 16.076 1.00 93.88 106 ILE A C 1
ATOM 781 O O . ILE A 1 106 ? 0.812 -3.547 15.496 1.00 93.88 106 ILE A O 1
ATOM 785 N N . ARG A 1 107 ? -0.155 -5.419 16.290 1.00 92.75 107 ARG A N 1
ATOM 786 C CA . ARG A 1 107 ? -1.494 -5.124 15.755 1.00 92.75 107 ARG A CA 1
ATOM 787 C C . ARG A 1 107 ? -2.047 -3.803 16.306 1.00 92.75 107 ARG A C 1
ATOM 789 O O . ARG A 1 107 ? -2.603 -3.019 15.542 1.00 92.75 107 ARG A O 1
ATOM 796 N N . LYS A 1 108 ? -1.812 -3.493 17.589 1.00 95.00 108 LYS A N 1
ATOM 797 C CA . LYS A 1 108 ? -2.169 -2.193 18.197 1.00 95.00 108 LYS A CA 1
ATOM 798 C C . LYS A 1 108 ? -1.464 -1.018 17.515 1.00 95.00 108 LYS A C 1
ATOM 800 O O . LYS A 1 108 ? -2.097 -0.006 17.223 1.00 95.00 108 LYS A O 1
ATOM 805 N N . THR A 1 109 ? -0.160 -1.136 17.270 1.00 95.12 109 THR A N 1
ATOM 806 C CA . THR A 1 109 ? 0.628 -0.063 16.643 1.00 95.12 109 THR A CA 1
ATOM 807 C C . THR A 1 109 ? 0.233 0.147 15.184 1.00 95.12 109 THR A C 1
ATOM 809 O O . THR A 1 109 ? 0.044 1.289 14.769 1.00 95.12 109 THR A O 1
ATOM 812 N N . ILE A 1 110 ? 0.033 -0.939 14.428 1.00 92.50 110 ILE A N 1
ATOM 813 C CA . ILE A 1 110 ? -0.463 -0.874 13.048 1.00 92.50 110 ILE A CA 1
ATOM 814 C C . ILE A 1 110 ? -1.829 -0.188 13.018 1.00 92.50 110 ILE A C 1
ATOM 816 O O . ILE A 1 110 ? -1.999 0.772 12.272 1.00 92.50 110 ILE A O 1
ATOM 820 N N . ALA A 1 111 ? -2.769 -0.612 13.870 1.00 93.19 111 ALA A N 1
ATOM 821 C CA . ALA A 1 111 ? -4.101 -0.016 13.937 1.00 93.19 111 ALA A CA 1
ATOM 822 C C . ALA A 1 111 ? -4.038 1.495 14.211 1.00 93.19 111 ALA A C 1
ATOM 824 O O . ALA A 1 111 ? -4.643 2.276 13.481 1.00 93.19 111 ALA A O 1
ATOM 825 N N . ARG A 1 112 ? -3.234 1.926 15.194 1.00 94.75 112 ARG A N 1
ATOM 826 C CA . ARG A 1 112 ? -3.050 3.353 15.506 1.00 94.75 112 ARG A CA 1
ATOM 827 C C . ARG A 1 112 ? -2.532 4.143 14.300 1.00 94.75 112 ARG A C 1
ATOM 829 O O . ARG A 1 112 ? -3.086 5.190 13.973 1.00 94.75 112 ARG A O 1
ATOM 836 N N . ASN A 1 113 ? -1.492 3.643 13.633 1.00 93.44 113 ASN A N 1
ATOM 837 C CA . ASN A 1 113 ? -0.884 4.325 12.489 1.00 93.44 113 ASN A CA 1
ATOM 838 C C . ASN A 1 113 ? -1.825 4.370 11.276 1.00 93.44 113 ASN A C 1
ATOM 840 O O . ASN A 1 113 ? -1.893 5.389 10.589 1.00 93.44 113 ASN A O 1
ATOM 844 N N . MET A 1 114 ? -2.578 3.295 11.036 1.00 92.56 114 MET A N 1
ATOM 845 C CA . MET A 1 114 ? -3.567 3.224 9.960 1.00 92.56 114 MET A CA 1
ATOM 846 C C . MET A 1 114 ? -4.704 4.226 10.169 1.00 92.56 114 MET A C 1
ATOM 848 O O . MET A 1 114 ? -5.032 4.975 9.247 1.00 92.56 114 MET A O 1
ATOM 852 N N . THR A 1 115 ? -5.253 4.299 11.383 1.00 92.75 115 THR A N 1
ATOM 853 C CA . THR A 1 115 ? -6.293 5.275 11.733 1.00 92.75 115 THR A CA 1
ATOM 854 C C . THR A 1 115 ? -5.777 6.707 11.587 1.00 92.75 115 THR A C 1
ATOM 856 O O . THR A 1 115 ? -6.423 7.527 10.935 1.00 92.75 115 THR A O 1
ATOM 859 N N . GLN A 1 116 ? -4.570 7.003 12.085 1.00 91.38 116 GLN A N 1
ATOM 860 C CA . GLN A 1 116 ? -3.958 8.328 11.935 1.00 91.38 116 GLN A CA 1
ATOM 861 C C . GLN A 1 116 ? -3.755 8.713 10.461 1.00 91.38 116 GLN A C 1
ATOM 863 O O . GLN A 1 116 ? -4.029 9.846 10.069 1.00 91.38 116 GLN A O 1
ATOM 868 N N . SER A 1 117 ? -3.300 7.775 9.624 1.00 89.12 117 SER A N 1
ATOM 869 C CA . SER A 1 117 ? -3.114 8.007 8.187 1.00 89.12 117 SER A CA 1
ATOM 870 C C . SER A 1 117 ? -4.438 8.294 7.470 1.00 89.12 117 SER A C 1
ATOM 872 O O . SER A 1 117 ? -4.485 9.158 6.592 1.00 89.12 117 SER A O 1
ATOM 874 N N . LYS A 1 118 ? -5.524 7.612 7.857 1.00 89.19 118 LYS A N 1
ATOM 875 C CA . LYS A 1 118 ? -6.864 7.844 7.300 1.00 89.19 118 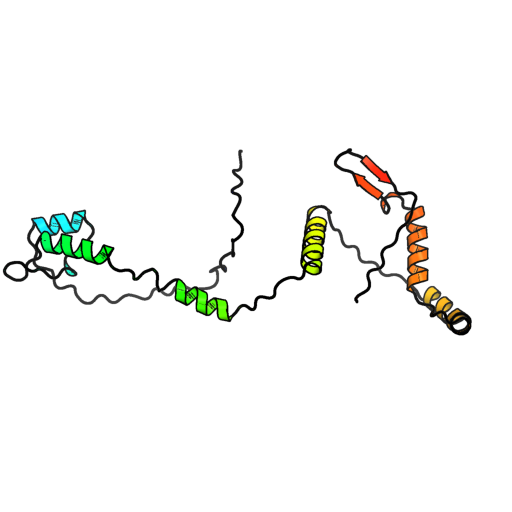LYS A CA 1
ATOM 876 C C . LYS A 1 118 ? -7.452 9.195 7.684 1.00 89.19 118 LYS A C 1
ATOM 878 O O . LYS A 1 118 ? -8.106 9.801 6.845 1.00 89.19 118 LYS A O 1
ATOM 883 N N . HIS A 1 119 ? -7.200 9.674 8.899 1.00 88.19 119 HIS A N 1
ATOM 884 C CA . HIS A 1 119 ? -7.683 10.987 9.325 1.00 88.19 119 HIS A CA 1
ATOM 885 C C . HIS A 1 119 ? -6.867 12.148 8.756 1.00 88.19 119 HIS A C 1
ATOM 887 O O . HIS A 1 119 ? -7.441 13.170 8.399 1.00 88.19 119 HIS A O 1
ATOM 893 N N . ASN A 1 120 ? -5.540 12.014 8.681 1.00 86.69 120 ASN A N 1
ATOM 894 C CA . ASN A 1 120 ? -4.670 13.130 8.304 1.00 86.69 120 ASN A CA 1
ATOM 895 C C . ASN A 1 120 ? -4.601 13.369 6.786 1.00 86.69 120 ASN A C 1
ATOM 897 O O . ASN A 1 120 ? -4.444 14.502 6.342 1.00 86.69 120 ASN A O 1
ATOM 901 N N . ALA A 1 121 ? -4.671 12.310 5.977 1.00 84.25 121 ALA A N 1
ATOM 902 C CA . ALA A 1 121 ? -4.522 12.426 4.529 1.00 84.25 121 ALA A CA 1
ATOM 903 C C . ALA A 1 121 ? -5.876 12.370 3.812 1.00 84.25 121 ALA A C 1
ATOM 905 O O . ALA A 1 121 ? -6.703 11.503 4.087 1.00 84.25 121 ALA A O 1
ATOM 906 N N . ALA A 1 122 ? -6.072 13.255 2.832 1.00 86.06 122 ALA A N 1
ATOM 907 C CA . ALA A 1 122 ? -7.168 13.143 1.878 1.00 86.06 122 ALA A CA 1
ATOM 908 C C . ALA A 1 122 ? -6.838 12.034 0.865 1.00 86.06 122 ALA A C 1
ATOM 910 O O . ALA A 1 122 ? -5.947 12.185 0.029 1.00 86.06 122 ALA A O 1
ATOM 911 N N . HIS A 1 123 ? -7.528 10.898 0.968 1.00 86.88 123 HIS A N 1
ATOM 912 C CA . HIS A 1 123 ? -7.298 9.741 0.101 1.00 86.88 123 HIS A CA 1
ATOM 913 C C . HIS A 1 123 ? -8.151 9.840 -1.166 1.00 86.88 123 HIS A C 1
ATOM 915 O O . HIS A 1 123 ? -9.371 9.950 -1.081 1.00 86.88 123 HIS A O 1
ATOM 921 N N . MET A 1 124 ? -7.513 9.736 -2.331 1.00 91.38 124 MET A N 1
ATOM 922 C CA . MET A 1 124 ? -8.173 9.576 -3.628 1.00 91.38 124 MET A CA 1
ATOM 923 C C . MET A 1 124 ? -7.602 8.338 -4.314 1.00 91.38 124 MET A C 1
ATOM 925 O O . MET A 1 124 ? -6.383 8.184 -4.403 1.00 91.38 124 MET A O 1
ATOM 929 N N . SER A 1 125 ? -8.477 7.461 -4.797 1.00 93.25 125 SER A N 1
ATOM 930 C CA . SER A 1 125 ? -8.086 6.268 -5.546 1.00 93.25 125 SER A CA 1
ATOM 931 C C . SER A 1 125 ? -8.239 6.520 -7.040 1.00 93.25 125 SER A C 1
ATOM 933 O O . SER A 1 125 ? -9.285 6.982 -7.488 1.00 93.25 125 SER A O 1
ATOM 935 N N . VAL A 1 126 ? -7.193 6.201 -7.799 1.00 93.00 126 VAL A N 1
ATOM 936 C CA . VAL A 1 126 ? -7.190 6.219 -9.265 1.00 93.00 126 VAL A CA 1
ATOM 937 C C . VAL A 1 126 ? -6.832 4.821 -9.736 1.00 93.00 126 VAL A C 1
ATOM 939 O O . VAL A 1 126 ? -5.889 4.220 -9.218 1.00 93.00 126 VAL A O 1
ATOM 942 N N . PHE A 1 127 ? -7.593 4.318 -10.699 1.00 94.50 127 PHE A N 1
ATOM 943 C CA . PHE A 1 127 ? -7.353 3.038 -11.348 1.00 94.50 127 PHE A CA 1
ATOM 944 C C . PHE A 1 127 ? -6.992 3.305 -12.801 1.00 94.50 127 PHE A C 1
ATOM 946 O O . PHE A 1 127 ? -7.641 4.124 -13.450 1.00 94.50 127 PHE A O 1
ATOM 953 N N . ASP A 1 128 ? -5.949 2.638 -13.278 1.00 94.50 128 ASP A N 1
ATOM 954 C CA . ASP A 1 128 ? -5.482 2.748 -14.653 1.00 94.50 128 ASP A CA 1
ATOM 955 C C . ASP A 1 128 ? -4.969 1.385 -15.124 1.00 94.50 128 ASP A C 1
ATOM 957 O O . ASP A 1 128 ? -4.498 0.573 -14.318 1.00 94.50 128 ASP A O 1
ATOM 961 N N . GLU A 1 129 ? -5.073 1.135 -16.423 1.00 94.31 129 GLU A N 1
ATOM 962 C CA . GLU A 1 129 ? -4.650 -0.111 -17.053 1.00 94.31 129 GLU A CA 1
ATOM 963 C C . GLU A 1 129 ? -3.375 0.124 -17.858 1.00 94.31 129 GLU A C 1
ATOM 965 O O . GLU A 1 129 ? -3.272 1.059 -18.649 1.00 94.31 129 GLU A O 1
ATOM 970 N N . VAL A 1 130 ? -2.37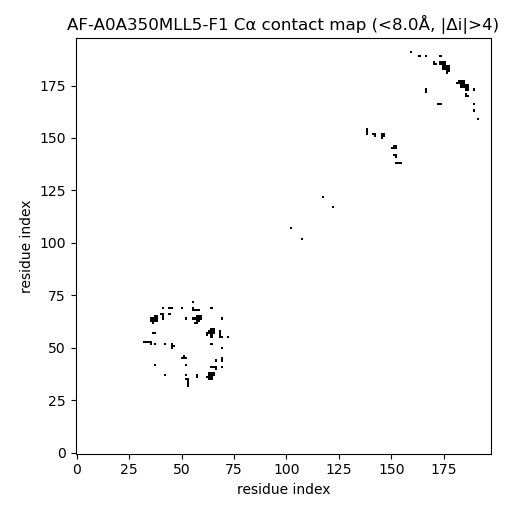9 -0.743 -17.664 1.00 92.62 130 VAL A N 1
ATOM 971 C CA . VAL A 1 130 ? -1.076 -0.606 -18.322 1.00 92.62 130 VAL A CA 1
ATOM 972 C C . VAL A 1 130 ? -0.804 -1.819 -19.198 1.00 92.62 130 VAL A C 1
ATOM 974 O O . VAL A 1 130 ? -0.815 -2.962 -18.741 1.00 92.62 130 VAL A O 1
ATOM 977 N N . GLU A 1 131 ? -0.505 -1.545 -20.463 1.00 94.62 131 GLU A N 1
ATOM 978 C CA . GLU A 1 131 ? -0.024 -2.520 -21.436 1.00 94.62 131 GLU A CA 1
ATOM 979 C C . GLU A 1 131 ? 1.413 -2.947 -21.073 1.00 94.62 131 GLU A C 1
ATOM 981 O O . GLU A 1 131 ? 2.289 -2.108 -20.858 1.00 94.62 131 GLU A O 1
ATOM 986 N N . VAL A 1 132 ? 1.658 -4.258 -20.952 1.00 95.06 132 VAL A N 1
ATOM 987 C CA . VAL A 1 132 ? 2.950 -4.803 -20.489 1.00 95.06 132 VAL A CA 1
ATOM 988 C C . VAL A 1 132 ? 3.528 -5.897 -21.394 1.00 95.06 132 VAL A C 1
ATOM 990 O O . VAL A 1 132 ? 4.456 -6.598 -20.981 1.00 95.06 132 VAL A O 1
ATOM 993 N N . SER A 1 133 ? 3.039 -6.072 -22.626 1.00 95.56 133 SER A N 1
ATOM 994 C CA . SER A 1 133 ? 3.475 -7.159 -23.521 1.00 95.56 133 SER A CA 1
ATOM 995 C C . SER A 1 133 ? 4.971 -7.101 -23.805 1.00 95.56 133 SER A C 1
ATOM 997 O O . SER A 1 133 ? 5.657 -8.122 -23.721 1.00 95.56 133 SER A O 1
ATOM 999 N N . GLU A 1 134 ? 5.517 -5.910 -24.058 1.00 93.25 134 GLU A N 1
ATOM 1000 C CA . GLU A 1 134 ? 6.958 -5.745 -24.290 1.00 93.25 134 GLU A CA 1
ATOM 1001 C C . GLU A 1 134 ? 7.783 -6.081 -23.041 1.00 93.25 134 GLU A C 1
ATOM 1003 O O . GLU A 1 134 ? 8.824 -6.738 -23.122 1.00 93.25 134 GLU A O 1
ATOM 1008 N N . LEU A 1 135 ? 7.285 -5.740 -21.852 1.00 92.75 135 LEU A N 1
ATOM 1009 C CA . LEU A 1 135 ? 7.931 -6.108 -20.595 1.00 92.75 135 LEU A CA 1
ATOM 1010 C C . LEU A 1 135 ? 7.950 -7.637 -20.424 1.00 92.75 135 LEU A C 1
ATOM 1012 O O . LEU A 1 135 ? 8.989 -8.220 -20.098 1.00 92.75 135 LEU A O 1
ATOM 1016 N N . VAL A 1 136 ? 6.831 -8.310 -20.705 1.00 93.19 136 VAL A N 1
ATOM 1017 C CA . VAL A 1 136 ? 6.728 -9.779 -20.670 1.00 93.19 136 VAL A CA 1
ATOM 1018 C C . VAL A 1 136 ? 7.688 -10.426 -21.671 1.00 93.19 136 VAL A C 1
ATOM 1020 O O . VAL A 1 136 ? 8.367 -11.404 -21.330 1.00 93.19 136 VAL A O 1
ATOM 1023 N N . ARG A 1 137 ? 7.805 -9.862 -22.875 1.00 93.94 137 ARG A N 1
ATOM 1024 C CA . ARG A 1 137 ? 8.730 -10.322 -23.916 1.00 93.94 137 ARG A CA 1
ATOM 1025 C C . ARG A 1 137 ? 10.187 -10.207 -23.470 1.00 93.94 137 ARG A C 1
ATOM 1027 O O . ARG A 1 137 ? 10.928 -11.190 -23.545 1.00 93.94 137 ARG A O 1
ATOM 1034 N N . ILE A 1 138 ? 10.589 -9.046 -22.950 1.00 92.25 138 ILE A N 1
ATOM 1035 C CA . ILE A 1 138 ? 11.943 -8.801 -22.431 1.00 92.25 138 ILE A CA 1
ATOM 1036 C C . ILE A 1 138 ? 12.246 -9.757 -21.277 1.00 92.25 138 ILE A C 1
ATOM 1038 O O . ILE A 1 138 ? 13.273 -10.438 -21.292 1.00 92.25 138 ILE A O 1
ATOM 1042 N N . ARG A 1 139 ? 11.338 -9.876 -20.303 1.00 91.75 139 ARG A N 1
ATOM 1043 C CA . ARG A 1 139 ? 11.505 -10.808 -19.184 1.00 91.75 139 ARG A CA 1
ATOM 1044 C C . ARG A 1 139 ? 11.737 -12.229 -19.687 1.00 91.75 139 ARG A C 1
ATOM 1046 O O . ARG A 1 139 ? 12.657 -12.880 -19.210 1.00 91.75 139 ARG A O 1
ATOM 1053 N N . SER A 1 140 ? 10.933 -12.699 -20.639 1.00 90.50 140 SER A N 1
ATOM 1054 C CA . SER A 1 140 ? 11.025 -14.065 -21.170 1.00 90.50 140 SER A CA 1
ATOM 1055 C C . SER A 1 140 ? 12.351 -14.313 -21.885 1.00 90.50 140 SER A C 1
ATOM 1057 O O . SER A 1 140 ? 12.979 -15.342 -21.650 1.00 90.50 140 SER A O 1
ATOM 1059 N N . LYS A 1 141 ? 12.822 -13.337 -22.672 1.00 91.62 141 LYS A N 1
ATOM 1060 C CA . LYS A 1 141 ? 14.109 -13.399 -23.378 1.00 91.62 141 LYS A CA 1
ATOM 1061 C C . LYS A 1 141 ? 15.299 -13.537 -22.426 1.00 91.62 141 LYS A C 1
ATOM 1063 O O . LYS A 1 141 ? 16.210 -14.309 -22.698 1.00 91.62 141 LYS A O 1
ATOM 1068 N N . TYR A 1 142 ? 15.302 -12.790 -21.322 1.00 89.88 142 TYR A N 1
ATOM 1069 C CA . TYR A 1 142 ? 16.433 -12.769 -20.388 1.00 89.88 142 TYR A CA 1
ATOM 1070 C C . TYR A 1 142 ? 16.281 -13.747 -19.214 1.00 89.88 142 TYR A C 1
ATOM 1072 O O . TYR A 1 142 ? 17.234 -13.962 -18.471 1.00 89.88 142 TYR A O 1
ATOM 1080 N N . LYS A 1 143 ? 15.116 -14.383 -19.048 1.00 87.75 143 LYS A N 1
ATOM 1081 C CA . LYS A 1 143 ? 14.834 -15.297 -17.932 1.00 87.75 143 LYS A CA 1
ATOM 1082 C C . LYS A 1 143 ? 15.870 -16.418 -17.805 1.00 87.75 143 LYS A C 1
ATOM 1084 O O . LYS A 1 143 ? 16.311 -16.677 -16.691 1.00 87.75 143 LYS A O 1
ATOM 1089 N N . SER A 1 144 ? 16.254 -17.060 -18.911 1.00 86.25 144 SER A N 1
ATOM 1090 C CA . SER A 1 144 ? 17.249 -18.146 -18.927 1.00 86.25 144 SER A CA 1
ATOM 1091 C C . SER A 1 144 ? 18.634 -17.652 -18.510 1.00 86.25 144 SER A C 1
ATOM 1093 O O . SER A 1 144 ? 19.215 -18.180 -17.568 1.00 86.25 144 SER A O 1
ATOM 1095 N N . ALA A 1 145 ? 19.101 -16.560 -19.117 1.00 88.06 145 ALA A N 1
ATOM 1096 C CA . ALA A 1 145 ? 20.407 -15.969 -18.828 1.00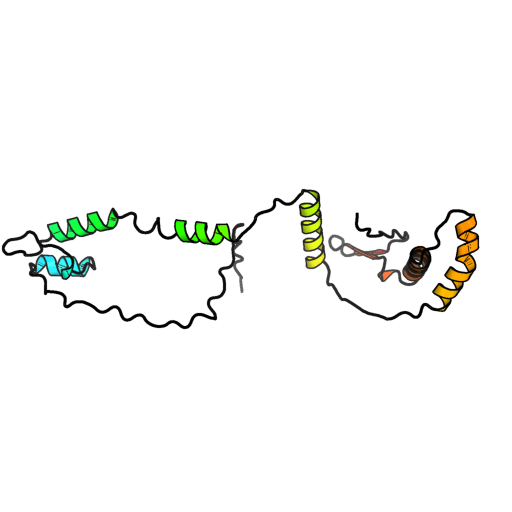 88.06 145 ALA A CA 1
ATOM 1097 C C . ALA A 1 145 ? 20.561 -15.502 -17.365 1.00 88.06 145 ALA A C 1
ATOM 1099 O O . ALA A 1 145 ? 21.660 -15.512 -16.815 1.00 88.06 145 ALA A O 1
ATOM 1100 N N . PHE A 1 146 ? 19.473 -15.068 -16.717 1.00 86.19 146 PHE A N 1
ATOM 1101 C CA . PHE A 1 146 ? 19.487 -14.729 -15.288 1.00 86.19 146 PHE A CA 1
ATOM 1102 C C . PHE A 1 146 ? 19.345 -15.958 -14.382 1.00 86.19 146 PHE A C 1
ATOM 1104 O O . PHE A 1 146 ? 19.936 -15.973 -13.302 1.00 86.19 146 PHE A O 1
ATOM 1111 N N . ALA A 1 147 ? 18.632 -16.999 -14.825 1.00 87.50 147 ALA A N 1
ATOM 1112 C CA . ALA A 1 147 ? 18.534 -18.261 -14.096 1.00 87.50 147 ALA A CA 1
ATOM 1113 C C . ALA A 1 147 ? 19.895 -18.970 -13.994 1.00 87.50 147 ALA A C 1
ATOM 1115 O O . ALA A 1 147 ? 20.226 -19.479 -12.928 1.00 87.50 147 ALA A O 1
ATOM 1116 N N . GLU A 1 148 ? 20.718 -18.913 -15.045 1.00 87.38 148 GLU A N 1
ATOM 1117 C CA . GLU A 1 148 ? 22.108 -19.402 -15.029 1.00 87.38 148 GLU A CA 1
ATOM 1118 C C . GLU A 1 148 ? 22.977 -18.684 -13.983 1.00 87.38 148 GLU A C 1
ATOM 1120 O O . GLU A 1 148 ? 23.905 -19.264 -13.428 1.00 87.38 148 GLU A O 1
ATOM 1125 N N . LYS A 1 149 ? 22.642 -17.431 -13.659 1.00 87.31 149 LYS A N 1
ATOM 1126 C CA . LYS A 1 149 ? 23.301 -16.628 -12.616 1.00 87.31 149 LYS A CA 1
ATOM 1127 C C . LYS A 1 149 ? 22.661 -16.797 -11.233 1.00 87.31 149 LYS A C 1
ATOM 1129 O O . LYS A 1 149 ? 22.998 -16.052 -10.317 1.00 87.31 149 LYS A O 1
ATOM 1134 N N . GLY A 1 150 ? 21.705 -17.716 -11.083 1.00 85.88 150 GLY A N 1
ATOM 1135 C CA . GLY A 1 150 ? 20.982 -17.960 -9.832 1.00 85.88 150 GLY A CA 1
ATOM 1136 C C . GLY A 1 150 ? 19.975 -16.870 -9.447 1.00 85.88 150 GLY A C 1
ATOM 1137 O O . GLY A 1 150 ? 19.468 -16.876 -8.327 1.00 85.88 150 GLY A O 1
ATOM 1138 N N . VAL A 1 151 ? 19.655 -15.929 -10.344 1.00 87.75 151 VAL A N 1
ATOM 1139 C CA . VAL A 1 151 ? 18.748 -14.808 -10.056 1.00 87.75 151 VAL A CA 1
ATOM 1140 C C . VAL A 1 151 ? 17.396 -15.023 -10.734 1.00 87.75 151 VAL A C 1
ATOM 1142 O O . VAL A 1 151 ? 17.289 -15.129 -11.956 1.00 87.75 151 VAL A O 1
ATOM 1145 N N . LYS A 1 152 ? 16.313 -15.014 -9.947 1.00 84.56 152 LYS A N 1
ATOM 1146 C CA . LYS A 1 152 ? 14.946 -15.091 -10.480 1.00 84.56 152 LYS A CA 1
ATOM 1147 C C . LYS A 1 152 ? 14.488 -13.720 -10.975 1.00 84.56 152 LYS A C 1
ATOM 1149 O O . LYS A 1 152 ? 14.167 -12.835 -10.184 1.00 84.56 152 LYS A O 1
ATOM 1154 N N . LEU A 1 153 ? 14.385 -13.559 -12.294 1.00 87.31 153 LEU A N 1
ATOM 1155 C CA . LEU A 1 153 ? 13.873 -12.326 -12.890 1.00 87.31 153 LEU A CA 1
ATOM 1156 C C . LEU A 1 153 ? 12.351 -12.187 -12.665 1.00 87.31 153 LEU A C 1
ATOM 1158 O O . LEU A 1 153 ? 11.528 -12.858 -13.304 1.00 87.31 153 LEU A O 1
ATOM 1162 N N . SER A 1 154 ? 11.986 -11.314 -11.723 1.00 90.38 154 SER A N 1
ATOM 1163 C CA . SER A 1 154 ? 10.607 -10.906 -11.422 1.00 90.38 154 SER A CA 1
ATOM 1164 C C . SER A 1 154 ? 10.216 -9.636 -12.192 1.00 90.38 154 SER A C 1
ATOM 1166 O O . SER A 1 154 ? 11.060 -8.989 -12.807 1.00 90.38 154 SER A O 1
ATOM 1168 N N . TYR A 1 155 ? 8.934 -9.274 -12.154 1.00 91.81 155 TYR A N 1
ATOM 1169 C CA . TYR A 1 155 ? 8.415 -8.011 -12.690 1.00 91.81 155 TYR A CA 1
ATOM 1170 C C . TYR A 1 155 ? 8.720 -6.813 -11.781 1.00 91.81 155 TYR A C 1
ATOM 1172 O O . TYR A 1 155 ? 8.911 -5.698 -12.260 1.00 91.81 155 TYR A O 1
ATOM 1180 N N . LEU A 1 156 ? 8.830 -7.054 -10.471 1.00 92.12 156 LEU A N 1
ATOM 1181 C CA . LEU A 1 156 ? 9.020 -6.018 -9.455 1.00 92.12 156 LEU A CA 1
ATOM 1182 C C . LEU A 1 156 ? 10.221 -5.080 -9.720 1.00 92.12 156 LEU A C 1
ATOM 1184 O O . LEU A 1 156 ? 10.034 -3.870 -9.614 1.00 92.12 156 LEU A O 1
ATOM 1188 N N . PRO A 1 157 ? 11.417 -5.551 -10.140 1.00 91.50 157 PRO A N 1
ATOM 1189 C CA . PRO A 1 157 ? 12.546 -4.665 -10.445 1.00 91.50 157 PRO A CA 1
ATOM 1190 C C . PRO A 1 157 ? 12.278 -3.689 -11.599 1.00 91.50 157 PRO A C 1
ATOM 1192 O O . PRO A 1 157 ? 12.749 -2.553 -11.557 1.00 91.50 157 PRO A O 1
ATOM 1195 N N . PHE A 1 158 ? 11.505 -4.102 -12.612 1.00 93.06 158 PHE A N 1
ATOM 1196 C CA . PHE A 1 158 ? 11.118 -3.223 -13.719 1.00 93.06 158 PHE A CA 1
ATOM 1197 C C . PHE A 1 158 ? 10.204 -2.102 -13.221 1.00 93.06 158 PHE A C 1
ATOM 1199 O O . PHE A 1 158 ? 10.442 -0.934 -13.525 1.00 93.06 158 PHE A O 1
ATOM 1206 N N . ILE A 1 159 ? 9.220 -2.450 -12.387 1.00 93.75 159 ILE A N 1
ATOM 1207 C CA . ILE A 1 159 ? 8.281 -1.496 -11.783 1.00 93.75 159 ILE A CA 1
ATOM 1208 C C . ILE A 1 159 ? 9.024 -0.525 -10.857 1.00 93.75 159 ILE A C 1
ATOM 1210 O O . ILE A 1 159 ? 8.835 0.683 -10.955 1.00 93.75 159 ILE A O 1
ATOM 1214 N N . LEU A 1 160 ? 9.933 -1.021 -10.011 1.00 94.62 160 LEU A N 1
ATOM 1215 C CA . LEU A 1 160 ? 10.750 -0.183 -9.126 1.00 94.62 160 LEU A CA 1
ATOM 1216 C C . LEU A 1 160 ? 11.614 0.806 -9.909 1.00 94.62 160 LEU A C 1
ATOM 1218 O O . LEU A 1 160 ? 11.707 1.978 -9.540 1.00 94.62 160 LEU A O 1
ATOM 1222 N N . ARG A 1 161 ? 12.239 0.353 -11.004 1.00 93.62 161 ARG A N 1
ATOM 1223 C CA . ARG A 1 161 ? 13.042 1.230 -11.860 1.00 93.62 161 ARG A CA 1
ATOM 1224 C C . ARG A 1 161 ? 12.176 2.292 -12.532 1.00 93.62 161 ARG A C 1
ATOM 1226 O O . ARG A 1 161 ? 12.581 3.454 -12.536 1.00 93.62 161 ARG A O 1
ATOM 1233 N N . ALA A 1 162 ? 11.012 1.908 -13.055 1.00 93.75 162 ALA A N 1
ATOM 1234 C CA . ALA A 1 162 ? 10.058 2.833 -13.656 1.00 93.75 162 ALA A CA 1
ATOM 1235 C C . ALA A 1 162 ? 9.596 3.887 -12.638 1.00 93.75 162 ALA A C 1
ATOM 1237 O O . ALA A 1 162 ? 9.748 5.077 -12.893 1.00 93.75 162 ALA A O 1
ATOM 1238 N N . LEU A 1 163 ? 9.168 3.473 -11.440 1.00 94.19 163 LEU A N 1
ATOM 1239 C CA . LEU A 1 163 ? 8.777 4.374 -10.349 1.00 94.19 163 LEU A CA 1
ATOM 1240 C C . LEU A 1 163 ? 9.898 5.343 -9.966 1.00 94.19 163 LEU A C 1
ATOM 1242 O O . LEU A 1 163 ? 9.674 6.549 -9.887 1.00 94.19 163 LEU A O 1
ATOM 1246 N N . ALA A 1 164 ? 11.121 4.846 -9.770 1.00 93.88 164 ALA A N 1
ATOM 1247 C CA . ALA A 1 164 ? 12.260 5.690 -9.417 1.00 93.88 164 ALA A CA 1
ATOM 1248 C C . ALA A 1 164 ? 12.585 6.727 -10.507 1.00 93.88 164 ALA A C 1
ATOM 1250 O O . ALA A 1 164 ? 13.041 7.825 -10.193 1.00 93.88 164 ALA A O 1
ATOM 1251 N N . MET A 1 165 ? 12.368 6.396 -11.784 1.00 93.75 165 MET A N 1
ATOM 1252 C CA . MET A 1 165 ? 12.500 7.352 -12.886 1.00 93.75 165 MET A CA 1
ATOM 1253 C C . MET A 1 165 ? 11.344 8.358 -12.884 1.00 93.75 165 MET A C 1
ATOM 1255 O O . MET A 1 165 ? 11.600 9.559 -12.937 1.00 93.75 165 MET A O 1
ATOM 1259 N N . SER A 1 166 ? 10.099 7.910 -12.723 1.00 94.00 166 SER A N 1
ATOM 1260 C CA . SER A 1 166 ? 8.917 8.782 -12.680 1.00 94.00 166 SER A CA 1
ATOM 1261 C C . SER A 1 166 ? 8.973 9.797 -11.535 1.00 94.00 166 SER A C 1
ATOM 1263 O O . SER A 1 166 ? 8.697 10.977 -11.741 1.00 94.00 166 SER A O 1
ATOM 1265 N N . LEU A 1 167 ? 9.421 9.388 -10.343 1.00 94.00 167 LEU A N 1
ATOM 1266 C CA . LEU A 1 167 ? 9.570 10.280 -9.185 1.00 94.00 167 LEU A CA 1
ATOM 1267 C C . LEU A 1 167 ? 10.660 11.353 -9.377 1.00 94.00 167 LEU A C 1
ATOM 1269 O O . LEU A 1 167 ? 10.637 12.378 -8.692 1.00 94.00 167 LEU A O 1
ATOM 1273 N N . LYS A 1 168 ? 11.612 11.157 -10.303 1.00 92.25 168 LYS A N 1
ATOM 1274 C CA . LYS A 1 168 ? 12.593 12.196 -10.670 1.00 92.25 168 LYS A CA 1
ATOM 1275 C C . LYS A 1 168 ? 11.974 13.304 -11.507 1.00 92.25 168 LYS A C 1
ATOM 1277 O O . LYS A 1 168 ? 12.287 14.469 -11.280 1.00 92.25 168 LYS A O 1
ATOM 1282 N N . TYR A 1 169 ? 11.094 12.952 -12.439 1.00 93.31 169 TYR A N 1
ATOM 1283 C CA . TYR A 1 169 ? 10.383 13.930 -13.261 1.00 93.31 169 TYR A CA 1
ATOM 1284 C C . TYR A 1 169 ? 9.266 14.626 -12.470 1.00 93.31 169 TYR A C 1
ATOM 1286 O O . TYR A 1 169 ? 9.092 15.839 -12.574 1.00 93.31 169 TYR A O 1
ATOM 1294 N N . HIS A 1 170 ? 8.563 13.890 -11.604 1.00 93.44 170 HIS A N 1
ATOM 1295 C CA . HIS A 1 170 ? 7.424 14.389 -10.833 1.00 93.44 170 HIS A CA 1
ATOM 1296 C C . HIS A 1 170 ? 7.762 14.591 -9.351 1.00 93.44 170 HIS A C 1
ATOM 1298 O O . HIS A 1 170 ? 7.322 13.845 -8.477 1.00 93.44 170 HIS A O 1
ATOM 1304 N N . LYS A 1 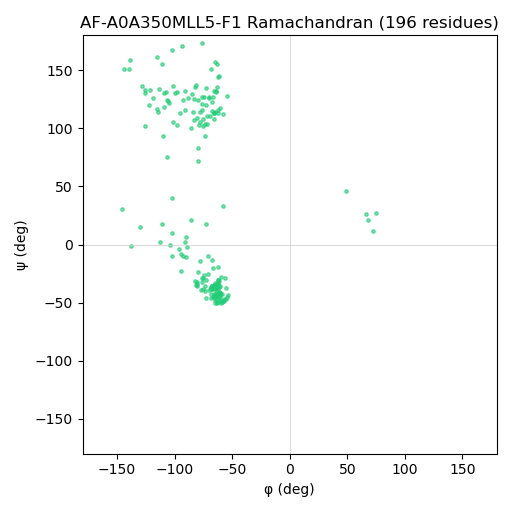171 ? 8.509 15.662 -9.048 1.00 91.62 171 LYS A N 1
ATOM 1305 C CA . LYS A 1 171 ? 8.977 15.977 -7.680 1.00 91.62 171 LYS A CA 1
ATOM 1306 C C . LYS A 1 171 ? 7.867 16.106 -6.629 1.00 91.62 171 LYS A C 1
ATOM 1308 O O . LYS A 1 171 ? 8.116 15.859 -5.454 1.00 91.62 171 LYS A O 1
ATOM 1313 N N . VAL A 1 172 ? 6.661 16.505 -7.040 1.00 93.19 172 VAL A N 1
ATOM 1314 C CA . VAL A 1 172 ? 5.514 16.704 -6.137 1.00 93.19 172 VAL A CA 1
ATOM 1315 C C . VAL A 1 172 ? 5.075 15.383 -5.504 1.00 93.19 172 VAL A C 1
ATOM 1317 O O . VAL A 1 172 ? 4.718 15.363 -4.332 1.00 93.19 172 VAL A O 1
ATOM 1320 N N . LEU A 1 173 ? 5.198 14.267 -6.228 1.00 91.81 173 LEU A N 1
ATOM 1321 C CA . LEU A 1 173 ? 4.838 12.941 -5.719 1.00 91.81 173 LEU A CA 1
ATOM 1322 C C . LEU A 1 173 ? 5.818 12.425 -4.651 1.00 91.81 173 LEU A C 1
ATOM 1324 O O . LEU A 1 173 ? 5.431 11.634 -3.801 1.00 91.81 173 LEU A O 1
ATOM 1328 N N . ASN A 1 174 ? 7.071 12.895 -4.659 1.00 94.62 174 ASN A N 1
ATOM 1329 C CA . ASN A 1 174 ? 8.083 12.584 -3.639 1.00 94.62 174 ASN A CA 1
ATOM 1330 C C . ASN A 1 174 ? 8.269 13.745 -2.642 1.00 94.62 174 ASN A C 1
ATOM 1332 O O . ASN A 1 174 ? 9.394 14.104 -2.274 1.00 94.62 174 ASN A O 1
ATOM 1336 N N . SER A 1 175 ? 7.168 14.386 -2.253 1.00 93.94 175 SER A N 1
ATOM 1337 C CA . SER A 1 175 ? 7.175 15.499 -1.307 1.00 93.94 175 SER A CA 1
ATOM 1338 C C . SER A 1 175 ? 6.446 15.149 -0.011 1.00 93.94 175 SER A C 1
ATOM 1340 O O . SER A 1 175 ? 5.696 14.179 0.067 1.00 93.94 175 SER A O 1
ATOM 1342 N N . GLN A 1 176 ? 6.720 15.918 1.036 1.00 92.38 176 GLN A N 1
ATOM 1343 C CA . GLN A 1 176 ? 6.052 15.819 2.327 1.00 92.38 176 GLN A CA 1
ATOM 1344 C C . GLN A 1 176 ? 5.561 17.203 2.738 1.00 92.38 176 GLN A C 1
ATOM 1346 O O . GLN A 1 176 ? 6.295 18.184 2.613 1.00 92.38 176 GLN A O 1
ATOM 1351 N N . LEU A 1 177 ? 4.334 17.266 3.245 1.00 90.50 177 LEU A N 1
ATOM 1352 C CA . LEU A 1 177 ? 3.783 18.474 3.843 1.00 90.50 177 LEU A CA 1
ATOM 1353 C C . LEU A 1 177 ? 4.252 18.566 5.299 1.00 90.50 177 LEU A C 1
ATOM 1355 O O . LEU A 1 177 ? 4.083 17.622 6.069 1.00 90.50 177 LEU A O 1
ATOM 1359 N N . ASP A 1 178 ? 4.868 19.690 5.648 1.00 91.25 178 ASP A N 1
ATOM 1360 C CA . ASP A 1 178 ? 5.257 20.061 7.007 1.00 91.25 178 ASP A CA 1
ATOM 1361 C C . ASP A 1 178 ? 4.350 21.222 7.428 1.00 91.25 178 ASP A C 1
ATOM 1363 O O . ASP A 1 178 ? 4.593 22.381 7.077 1.00 91.25 178 ASP A O 1
ATOM 1367 N N . LEU A 1 179 ? 3.244 20.868 8.090 1.00 87.38 179 LEU A N 1
ATOM 1368 C CA . LEU A 1 179 ? 2.199 21.812 8.489 1.00 87.38 179 LEU A CA 1
ATOM 1369 C C . LEU A 1 179 ? 2.653 22.709 9.647 1.00 87.38 179 LEU A C 1
ATOM 1371 O O . LEU A 1 179 ? 2.270 23.872 9.685 1.00 87.38 179 LEU A O 1
ATOM 1375 N N . ASP A 1 180 ? 3.526 22.215 10.527 1.00 92.00 180 ASP A N 1
ATOM 1376 C CA . ASP A 1 180 ? 4.022 22.977 11.680 1.00 92.00 180 ASP A CA 1
ATOM 1377 C C . ASP A 1 180 ? 4.861 24.182 11.234 1.00 92.00 180 ASP A C 1
ATOM 1379 O O . ASP A 1 180 ? 4.768 25.271 11.798 1.00 92.00 180 ASP A O 1
ATOM 1383 N N . ASN A 1 181 ? 5.659 24.000 10.177 1.00 93.69 181 ASN A N 1
ATOM 1384 C CA . ASN A 1 181 ? 6.520 25.045 9.621 1.00 93.69 181 ASN A CA 1
ATOM 1385 C C . ASN A 1 181 ? 5.963 25.682 8.336 1.00 93.69 181 ASN A C 1
ATOM 1387 O O . ASN A 1 181 ? 6.693 26.410 7.661 1.00 93.69 181 ASN A O 1
ATOM 1391 N N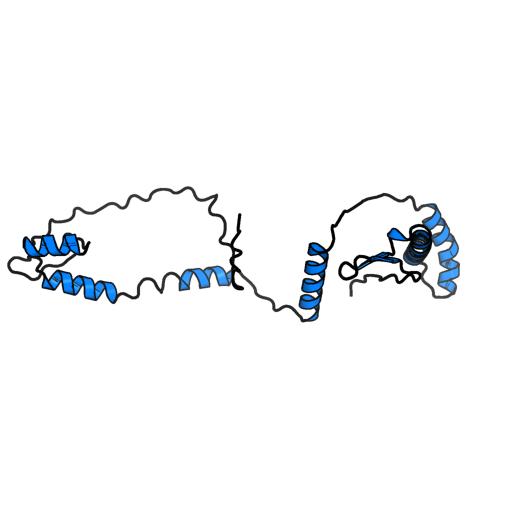 . ASN A 1 182 ? 4.709 25.393 7.965 1.00 92.88 182 ASN A N 1
ATOM 1392 C CA . ASN A 1 182 ? 4.046 25.896 6.754 1.00 92.88 182 ASN A CA 1
ATOM 1393 C C . ASN A 1 182 ? 4.884 25.748 5.467 1.00 92.88 182 ASN A C 1
ATOM 1395 O O . ASN A 1 182 ? 5.004 26.683 4.671 1.00 92.88 182 ASN A O 1
ATOM 1399 N N . ARG A 1 183 ? 5.493 24.576 5.246 1.00 94.25 183 ARG A N 1
ATOM 1400 C CA . ARG A 1 183 ? 6.373 24.337 4.088 1.00 94.25 183 ARG A CA 1
ATOM 1401 C C . ARG A 1 183 ? 6.174 22.966 3.455 1.00 94.25 183 ARG A C 1
ATOM 1403 O O . ARG A 1 183 ? 5.715 22.015 4.080 1.00 94.25 183 ARG A O 1
ATOM 1410 N N . ILE A 1 184 ? 6.595 22.856 2.197 1.00 94.56 184 ILE A N 1
ATOM 1411 C CA . ILE A 1 184 ? 6.633 21.589 1.463 1.00 94.56 184 ILE A CA 1
ATOM 1412 C C . ILE A 1 184 ? 8.086 21.140 1.341 1.00 94.56 184 ILE A C 1
ATOM 1414 O O . ILE A 1 184 ? 8.935 21.864 0.820 1.00 94.56 184 ILE A O 1
ATOM 1418 N N . ILE A 1 185 ? 8.372 19.927 1.805 1.00 94.75 185 ILE A N 1
ATOM 1419 C CA . ILE A 1 185 ? 9.700 19.323 1.746 1.00 94.75 185 ILE A CA 1
ATOM 1420 C C . ILE A 1 185 ? 9.780 18.444 0.499 1.00 94.75 185 ILE A C 1
ATOM 1422 O O . ILE A 1 185 ? 9.140 17.397 0.424 1.00 94.75 185 ILE A O 1
ATOM 1426 N N . TYR A 1 186 ? 10.610 18.839 -0.466 1.00 94.94 186 TYR A N 1
ATOM 1427 C CA . TYR A 1 186 ? 10.930 18.023 -1.640 1.00 94.94 186 TYR A CA 1
ATOM 1428 C C . TYR A 1 186 ? 12.168 17.167 -1.372 1.00 94.94 186 TYR A C 1
ATOM 1430 O O . TYR A 1 186 ? 13.270 17.692 -1.186 1.00 94.94 186 TYR A O 1
ATOM 1438 N N . LYS A 1 187 ? 12.009 15.842 -1.367 1.00 93.75 187 LYS A N 1
ATOM 1439 C CA . LYS A 1 187 ? 13.107 14.912 -1.081 1.00 93.75 187 LYS A CA 1
ATOM 1440 C C . LYS A 1 187 ? 13.914 14.640 -2.356 1.00 93.75 187 LYS A C 1
ATOM 1442 O O . LYS A 1 187 ? 13.356 14.298 -3.395 1.00 93.75 187 LYS A O 1
ATOM 1447 N N . LYS A 1 188 ? 15.244 14.785 -2.274 1.00 91.94 188 LYS A N 1
ATOM 1448 C CA . LYS A 1 188 ? 16.194 14.481 -3.373 1.00 91.94 188 LYS A CA 1
ATOM 1449 C C . LYS A 1 188 ? 16.682 13.025 -3.375 1.00 91.94 188 LYS A C 1
ATOM 1451 O O . LYS A 1 188 ? 17.453 12.632 -4.245 1.00 91.94 188 LYS A O 1
ATOM 1456 N N . TYR A 1 189 ? 16.249 12.245 -2.392 1.00 93.50 189 TYR A N 1
ATOM 1457 C CA . TYR A 1 189 ? 16.490 10.812 -2.281 1.00 93.50 189 TYR A CA 1
ATOM 1458 C C . TYR A 1 189 ? 15.177 10.050 -2.490 1.00 93.50 189 TYR A C 1
ATOM 1460 O O . TYR A 1 189 ? 14.091 10.592 -2.266 1.00 93.50 189 TYR A O 1
ATOM 1468 N N . TYR A 1 190 ? 15.288 8.793 -2.917 1.00 93.31 190 TYR A N 1
ATOM 1469 C CA . TYR A 1 190 ? 14.153 7.944 -3.274 1.00 93.31 190 TYR A CA 1
ATOM 1470 C C . TYR A 1 190 ? 14.233 6.643 -2.483 1.00 93.31 190 TYR A C 1
ATOM 1472 O O . TYR A 1 190 ? 15.012 5.754 -2.822 1.00 93.31 190 TYR A O 1
ATOM 1480 N N . ASN A 1 191 ? 13.426 6.553 -1.428 1.00 93.62 191 ASN A N 1
ATOM 1481 C CA . ASN A 1 191 ? 13.298 5.355 -0.606 1.00 93.62 191 ASN A CA 1
ATOM 1482 C C . ASN A 1 191 ? 11.970 4.687 -0.955 1.00 93.62 191 ASN A C 1
ATOM 1484 O O . ASN A 1 191 ? 10.923 5.322 -0.840 1.00 93.62 191 ASN A O 1
ATOM 1488 N N . ILE A 1 192 ? 12.012 3.427 -1.387 1.00 94.19 192 ILE A N 1
ATOM 1489 C CA . ILE A 1 192 ? 10.819 2.678 -1.786 1.00 94.19 192 ILE A CA 1
ATOM 1490 C C . ILE A 1 192 ? 10.628 1.524 -0.804 1.00 94.19 192 ILE A C 1
ATOM 1492 O O . ILE A 1 192 ? 11.456 0.617 -0.742 1.00 94.19 192 ILE A O 1
ATOM 1496 N N . GLY A 1 193 ? 9.546 1.579 -0.028 1.00 93.31 193 GLY A N 1
ATOM 1497 C CA . GLY A 1 193 ? 9.117 0.478 0.831 1.00 93.31 193 GLY A CA 1
ATOM 1498 C C . GLY A 1 193 ? 8.344 -0.561 0.024 1.00 93.31 193 GLY A C 1
ATOM 1499 O O . GLY A 1 193 ? 7.511 -0.202 -0.806 1.00 93.31 193 GLY A O 1
ATOM 1500 N N . ILE A 1 194 ? 8.616 -1.842 0.265 1.00 93.81 194 ILE A N 1
ATOM 1501 C CA . ILE A 1 194 ? 7.919 -2.957 -0.380 1.00 93.81 194 ILE A CA 1
ATOM 1502 C C . ILE A 1 194 ? 7.163 -3.701 0.714 1.00 93.81 194 ILE A C 1
ATOM 1504 O O . ILE A 1 194 ? 7.781 -4.229 1.636 1.00 93.81 194 ILE A O 1
ATOM 1508 N N . ALA A 1 195 ? 5.834 -3.710 0.624 1.00 91.75 195 ALA A N 1
ATOM 1509 C CA . ALA A 1 195 ? 4.997 -4.491 1.523 1.00 91.75 195 ALA A CA 1
ATOM 1510 C C . ALA A 1 195 ? 5.059 -5.968 1.115 1.00 91.75 195 ALA A C 1
ATOM 1512 O O . ALA A 1 195 ? 4.843 -6.304 -0.051 1.00 91.75 195 ALA A O 1
ATOM 1513 N N . VAL A 1 196 ? 5.379 -6.829 2.076 1.00 92.81 196 VAL A N 1
ATOM 1514 C CA . VAL A 1 196 ? 5.433 -8.285 1.926 1.00 92.81 196 VAL A CA 1
ATOM 1515 C C . VAL A 1 196 ? 4.541 -8.864 3.011 1.00 92.81 196 VAL A C 1
ATOM 1517 O O . VAL A 1 196 ? 4.616 -8.419 4.155 1.00 92.81 196 VAL A O 1
ATOM 1520 N N . ASP A 1 197 ? 3.687 -9.808 2.635 1.00 90.69 197 ASP A N 1
ATOM 1521 C CA . ASP A 1 197 ? 2.910 -10.592 3.589 1.00 90.69 197 ASP A CA 1
ATOM 1522 C C . ASP A 1 197 ? 3.813 -11.697 4.153 1.00 90.69 197 ASP A C 1
ATOM 1524 O O . ASP A 1 197 ? 4.450 -12.421 3.379 1.00 90.69 197 ASP A O 1
ATOM 1528 N N . THR A 1 198 ? 3.946 -11.744 5.479 1.00 77.00 198 THR A N 1
ATOM 1529 C CA . THR A 1 198 ? 4.868 -12.630 6.212 1.00 77.00 198 THR A CA 1
ATOM 1530 C C . THR A 1 198 ? 4.120 -13.541 7.155 1.00 77.00 198 THR A C 1
ATOM 1532 O O . THR A 1 198 ? 3.288 -12.993 7.914 1.00 77.00 198 THR A O 1
#

Radius of gyration: 38.16 Å; Cα contacts (8 Å, |Δi|>4): 93; chains: 1; bounding box: 87×49×86 Å

Solvent-accessible surface area (backbone atoms only — not comparable to full-atom values): 13164 Å² total; per-residue (Å²): 135,88,78,82,82,80,82,78,67,100,72,79,75,76,77,82,81,74,90,77,71,83,85,73,84,78,80,80,83,77,74,86,78,68,81,58,52,55,44,74,67,30,53,51,53,26,61,76,71,72,47,68,62,67,78,55,81,27,83,37,88,93,52,18,29,41,60,69,49,53,56,52,49,54,60,52,60,79,67,58,87,71,75,71,62,66,60,55,55,56,52,56,64,54,50,76,74,57,86,88,79,85,78,49,72,66,57,50,51,51,50,54,53,53,53,51,50,61,73,73,45,91,85,80,91,83,87,84,86,80,92,51,68,68,59,53,51,52,49,60,71,46,36,60,72,33,46,77,70,73,40,82,82,63,68,63,65,59,53,52,50,51,48,59,52,48,45,66,78,40,48,76,81,45,45,46,82,39,74,93,76,74,43,76,48,72,56,94,70,88,86,83,86,80,92,74,94,129

Foldseek 3Di:
DDDDDDDDPDDDPDDDDPVDDDDDDDDDDDDDQDPAAEDPVLVVVCVVVVHDPSVFQQPDDPRYNDVVSVVVVVVVVVPDPPPVPVVVVVCVVVVVVDDDDDDDPVRVVVVVVVVVCVVPDDDDDDDDDDDCVVVVVVCVVCQVVVVVVVDGDDCVVVVVVVVVVVCVVVQVVQWDQDVVVRDIGRDPDDDDDDDDDD

pLDDT: mean 76.29, std 18.85, range [33.28, 95.56]

Secondary structure (DSSP, 8-state):
---------S---PPPP-TT-----------------B-HHHHHHHHHTT--GGGS---BTTTBBPHHHHHHHHHHHTT---SSHHHHHHHHHHHTT----PPPHHHHHHHHHHHHHHHHS-----------HHHHHHHHHHHHHHHTTT----SHHHHHHHHHHHHHH-GGGGEEEETTTTEEEE-SS---------

Mean predicted aligned error: 19.11 Å

Nearest PDB structures (foldseek):
  1dpc-assembly1_A  TM=9.117E-01  e=8.924E-04  Azotobacter vinelandii
  1eaa-assembly1_A-24  TM=9.102E-01  e=1.250E-03  Azotobacter vinelandii
  1dpd-assembly1_A  TM=9.105E-01  e=1.530E-03  Azotobacter vinelandii
  6zzl-assembly1_C  TM=7.787E-01  e=4.865E-04  Corynebacterium glutamicum ATCC 13032
  1dpb-assembly1_A  TM=9.111E-01  e=2.292E-03  Azotobacter vinelandii